Protein AF-A0A934S0X2-F1 (afdb_monomer)

Structure (mmCIF, N/CA/C/O backbone):
data_AF-A0A934S0X2-F1
#
_entry.id   AF-A0A934S0X2-F1
#
loop_
_atom_site.group_PDB
_atom_site.id
_atom_site.type_symbol
_atom_site.label_atom_id
_atom_site.label_alt_id
_atom_site.label_comp_id
_atom_site.label_asym_id
_atom_site.label_entity_id
_atom_site.label_seq_id
_atom_site.pdbx_PDB_ins_code
_atom_site.Cartn_x
_atom_site.Cartn_y
_atom_site.Cartn_z
_atom_site.occupancy
_atom_site.B_iso_or_equiv
_atom_site.auth_seq_id
_atom_site.auth_comp_id
_atom_site.auth_asym_id
_atom_site.auth_atom_id
_atom_site.pdbx_PDB_model_num
ATOM 1 N N . MET A 1 1 ? -22.245 7.279 15.054 1.00 61.81 1 MET A N 1
ATOM 2 C CA . MET A 1 1 ? -22.107 8.680 14.542 1.00 61.81 1 MET A CA 1
ATOM 3 C C . MET A 1 1 ? -21.103 8.655 13.407 1.00 61.81 1 MET A C 1
ATOM 5 O O . MET A 1 1 ? -19.908 8.566 13.664 1.00 61.81 1 MET A O 1
ATOM 9 N N . ASN A 1 2 ? -21.580 8.682 12.164 1.00 71.50 2 ASN A N 1
ATOM 10 C CA . ASN A 1 2 ? -20.729 8.406 11.006 1.00 71.50 2 ASN A CA 1
ATOM 11 C C . ASN A 1 2 ? -20.026 9.680 10.544 1.00 71.50 2 ASN A C 1
ATOM 13 O O . ASN A 1 2 ? -20.658 10.729 10.397 1.00 71.50 2 ASN A O 1
ATOM 17 N N . LYS A 1 3 ? -18.708 9.591 10.350 1.00 72.94 3 LYS A N 1
ATOM 18 C CA . LYS A 1 3 ? -17.902 10.673 9.786 1.00 72.94 3 LYS A CA 1
ATOM 19 C C . LYS A 1 3 ? -17.527 10.291 8.362 1.00 72.94 3 LYS A C 1
ATOM 21 O O . LYS A 1 3 ? -16.992 9.214 8.108 1.00 72.94 3 LYS A O 1
ATOM 26 N N . HIS A 1 4 ? -17.831 11.190 7.440 1.00 69.12 4 HIS A N 1
ATOM 27 C CA . HIS A 1 4 ? -17.657 10.969 6.018 1.00 69.12 4 HIS A CA 1
ATOM 28 C C . HIS A 1 4 ? -16.655 11.986 5.468 1.00 69.12 4 HIS A C 1
ATOM 30 O O . HIS A 1 4 ? -16.933 13.187 5.475 1.00 69.12 4 HIS A O 1
ATOM 36 N N . TRP A 1 5 ? -15.506 11.512 4.977 1.00 72.62 5 TRP A N 1
ATOM 37 C CA . TRP A 1 5 ? -14.470 12.362 4.392 1.00 72.62 5 TRP A CA 1
ATOM 38 C C . TRP A 1 5 ? -14.425 12.159 2.880 1.00 72.62 5 TRP A C 1
ATOM 40 O O . TRP A 1 5 ? -13.846 11.211 2.345 1.00 72.62 5 TRP A O 1
ATOM 50 N N . SER A 1 6 ? -15.033 13.104 2.169 1.00 66.31 6 SER A N 1
ATOM 51 C CA . SER A 1 6 ? -14.924 13.182 0.718 1.00 66.31 6 SER A CA 1
ATOM 52 C C . SER A 1 6 ? -13.647 13.945 0.375 1.00 66.31 6 SER A C 1
ATOM 54 O O . SER A 1 6 ? -13.665 15.172 0.263 1.00 66.31 6 SER A O 1
ATOM 56 N N . LEU A 1 7 ? -12.557 13.223 0.122 1.00 59.47 7 LEU A N 1
ATOM 57 C CA . LEU A 1 7 ? -11.353 13.823 -0.438 1.00 59.47 7 LEU A CA 1
ATOM 58 C C . LEU A 1 7 ? -11.636 14.232 -1.889 1.00 59.47 7 LEU A C 1
ATOM 60 O O . LEU A 1 7 ? -11.552 13.432 -2.822 1.00 59.47 7 LEU A O 1
ATOM 64 N N . ALA A 1 8 ? -11.978 15.505 -2.099 1.00 52.53 8 ALA A N 1
ATOM 65 C CA . ALA A 1 8 ? -11.966 16.090 -3.429 1.00 52.53 8 ALA A CA 1
ATOM 66 C C . ALA A 1 8 ? -10.508 16.121 -3.902 1.00 52.53 8 ALA A C 1
ATOM 68 O O . ALA A 1 8 ? -9.747 17.042 -3.614 1.00 52.53 8 ALA A O 1
ATOM 69 N N . SER A 1 9 ? -10.101 15.069 -4.612 1.00 49.59 9 SER A N 1
ATOM 70 C CA . SER A 1 9 ? -8.859 15.026 -5.374 1.00 49.59 9 SER A CA 1
ATOM 71 C C . SER A 1 9 ? -8.962 16.024 -6.535 1.00 49.59 9 SER A C 1
ATOM 73 O O . SER A 1 9 ? -9.006 15.654 -7.706 1.00 49.59 9 SER A O 1
ATOM 75 N N . GLU A 1 10 ? -8.983 17.322 -6.237 1.00 46.97 10 GLU A N 1
ATOM 76 C CA . GLU A 1 10 ? -8.769 18.390 -7.214 1.00 46.97 10 GLU A CA 1
ATOM 77 C C . GLU A 1 10 ? -7.256 18.482 -7.494 1.00 46.97 10 GLU A C 1
ATOM 79 O O . GLU A 1 10 ? -6.547 19.461 -7.263 1.00 46.97 10 GLU A O 1
ATOM 84 N N . SER A 1 11 ? -6.704 17.349 -7.921 1.00 47.16 11 SER A N 1
ATOM 85 C CA . SER A 1 11 ? -5.287 17.142 -8.156 1.00 47.16 11 SER A CA 1
ATOM 86 C C . SER A 1 11 ? -4.936 17.771 -9.497 1.00 47.16 11 SER A C 1
ATOM 88 O O . SER A 1 11 ? -5.240 17.223 -10.548 1.00 47.16 11 SER A O 1
ATOM 90 N N . ASN A 1 12 ? -4.356 18.975 -9.448 1.00 47.53 12 ASN A N 1
ATOM 91 C CA . ASN A 1 12 ? -3.202 19.538 -10.183 1.00 47.53 12 ASN A CA 1
ATOM 92 C C . ASN A 1 12 ? -2.652 18.866 -11.482 1.00 47.53 12 ASN A C 1
ATOM 94 O O . ASN A 1 12 ? -1.503 19.117 -11.878 1.00 47.53 12 ASN A O 1
ATOM 98 N N . ARG A 1 13 ? -3.437 18.075 -12.224 1.00 47.22 13 ARG A N 1
ATOM 99 C CA . ARG A 1 13 ? -3.044 17.372 -13.454 1.00 47.22 13 ARG A CA 1
ATOM 100 C C . ARG A 1 13 ? -2.587 18.371 -14.511 1.00 47.22 13 ARG A C 1
ATOM 102 O O . ARG A 1 13 ? -1.647 18.076 -15.237 1.00 47.22 13 ARG A O 1
ATOM 109 N N . LYS A 1 14 ? -3.136 19.598 -14.522 1.00 46.84 14 LYS A N 1
ATOM 110 C CA . LYS A 1 14 ? -2.734 20.685 -15.440 1.00 46.84 14 LYS A CA 1
ATOM 111 C C . LYS A 1 14 ? -1.251 21.073 -15.349 1.00 46.84 14 LYS A C 1
ATOM 113 O O . LYS A 1 14 ? -0.698 21.504 -16.360 1.00 46.84 14 LYS A O 1
ATOM 118 N N . LYS A 1 15 ? -0.600 20.935 -14.186 1.00 49.53 15 LYS A N 1
ATOM 119 C CA . LYS A 1 15 ? 0.834 21.253 -14.030 1.00 49.53 15 LYS A CA 1
ATOM 120 C C . LYS A 1 15 ? 1.737 20.033 -14.229 1.00 49.53 15 LYS A C 1
ATOM 122 O O . LYS A 1 15 ? 2.802 20.176 -14.824 1.00 49.53 15 LYS A O 1
ATOM 127 N N . ARG A 1 16 ? 1.317 18.839 -13.791 1.00 47.22 16 ARG A N 1
ATOM 128 C CA . ARG A 1 16 ? 2.154 17.622 -13.843 1.00 47.22 16 ARG A CA 1
ATOM 129 C C . ARG A 1 16 ? 2.130 16.900 -15.194 1.00 47.22 16 ARG A C 1
ATOM 131 O O . ARG A 1 16 ? 3.146 16.326 -15.572 1.00 47.22 16 ARG A O 1
ATOM 138 N N . THR A 1 17 ? 1.029 16.969 -15.953 1.00 47.97 17 THR A N 1
ATOM 139 C CA . THR A 1 17 ? 1.016 16.441 -17.331 1.00 47.97 17 THR A CA 1
ATOM 140 C C . THR A 1 17 ? 1.992 17.218 -18.196 1.00 47.97 17 THR A C 1
ATOM 142 O O . THR A 1 17 ? 2.821 16.598 -18.853 1.00 47.97 17 THR A O 1
ATOM 145 N N . LYS A 1 18 ? 1.985 18.556 -18.132 1.00 49.84 18 LYS A N 1
ATOM 146 C CA . LYS A 1 18 ? 2.883 19.384 -18.948 1.00 49.84 18 LYS A CA 1
ATOM 147 C C . LYS A 1 18 ? 4.350 18.963 -18.813 1.00 49.84 18 LYS A C 1
ATOM 149 O O . LYS A 1 18 ? 4.996 18.790 -19.837 1.00 49.84 18 LYS A O 1
ATOM 154 N N . SER A 1 19 ? 4.866 18.711 -17.604 1.00 50.91 19 SER A N 1
ATOM 155 C CA . SER A 1 19 ? 6.284 18.340 -17.457 1.00 50.91 19 SER A CA 1
ATOM 156 C C . SER A 1 19 ? 6.609 16.938 -17.992 1.00 50.91 19 SER A C 1
ATOM 158 O O . SER A 1 19 ? 7.661 16.762 -18.593 1.00 50.91 19 SER A O 1
ATOM 160 N N . LEU A 1 20 ? 5.727 15.945 -17.826 1.00 49.69 20 LEU A N 1
ATOM 161 C CA . LEU A 1 20 ? 5.946 14.588 -18.355 1.00 49.69 20 LEU A CA 1
ATOM 162 C C . LEU A 1 20 ? 5.862 14.531 -19.890 1.00 49.69 20 LEU A C 1
ATOM 164 O O . LEU A 1 20 ? 6.657 13.822 -20.502 1.00 49.69 20 LEU A O 1
ATOM 168 N N . TRP A 1 21 ? 4.986 15.334 -20.508 1.00 49.44 21 TRP A N 1
ATOM 169 C CA . TRP A 1 21 ? 4.939 15.507 -21.968 1.00 49.44 21 TRP A CA 1
ATOM 170 C C . TRP A 1 21 ? 6.242 16.102 -22.525 1.00 49.44 21 TRP A C 1
ATOM 172 O O . TRP A 1 21 ? 6.713 15.663 -23.572 1.00 49.44 21 TRP A O 1
ATOM 182 N N . PHE A 1 22 ? 6.860 17.056 -21.817 1.00 52.66 22 PHE A N 1
ATOM 183 C CA . PHE A 1 22 ? 8.128 17.653 -22.255 1.00 52.66 22 PHE A CA 1
ATOM 184 C C . PHE A 1 22 ? 9.290 16.650 -22.241 1.00 52.66 22 PHE A C 1
ATOM 186 O O . PHE A 1 22 ? 10.073 16.627 -23.187 1.00 52.66 22 PHE A O 1
ATOM 193 N N . TYR A 1 23 ? 9.387 15.781 -21.229 1.00 50.28 23 TYR A N 1
ATOM 194 C CA . TYR A 1 23 ? 10.470 14.791 -21.172 1.00 50.28 23 TYR A CA 1
ATOM 195 C C . TYR A 1 23 ? 10.251 13.590 -22.101 1.00 50.28 23 TYR A C 1
ATOM 197 O O . TYR A 1 23 ? 11.230 13.096 -22.652 1.00 50.28 23 TYR A O 1
ATOM 205 N N . SER A 1 24 ? 9.006 13.143 -22.331 1.00 52.62 24 SER A N 1
ATOM 206 C CA . SER A 1 24 ? 8.749 11.981 -23.200 1.00 52.62 24 SER A CA 1
ATOM 207 C C . SER A 1 24 ? 8.823 12.292 -24.696 1.00 52.62 24 SER A C 1
ATOM 209 O O . SER A 1 24 ? 8.995 11.368 -25.482 1.00 52.62 24 SER A O 1
ATOM 211 N N . LEU A 1 25 ? 8.680 13.560 -25.104 1.00 51.97 25 LEU A N 1
ATOM 212 C CA . LEU A 1 25 ? 8.877 13.988 -26.495 1.00 51.97 25 LEU A CA 1
ATOM 213 C C . LEU A 1 25 ? 10.330 14.392 -26.777 1.00 51.97 25 LEU A C 1
ATOM 215 O O . LEU A 1 25 ? 10.821 14.154 -27.877 1.00 51.97 25 LEU A O 1
ATOM 219 N N . ALA A 1 26 ? 11.050 14.943 -25.795 1.00 55.91 26 ALA A N 1
ATOM 220 C CA . ALA A 1 26 ? 12.427 15.394 -25.995 1.00 55.91 26 ALA A CA 1
ATOM 221 C C . ALA A 1 26 ? 13.403 14.248 -26.322 1.00 55.91 26 ALA A C 1
ATOM 223 O O . ALA A 1 26 ? 14.293 14.426 -27.148 1.00 55.91 26 ALA A O 1
ATOM 224 N N . THR A 1 27 ? 13.237 13.062 -25.726 1.00 57.69 27 THR A N 1
ATOM 225 C CA . THR A 1 27 ? 14.113 11.903 -25.986 1.00 57.69 27 THR A CA 1
ATOM 226 C C . THR A 1 27 ? 13.949 11.315 -27.393 1.00 57.69 27 THR A C 1
ATOM 228 O O . THR A 1 27 ? 14.960 11.173 -28.077 1.00 57.69 27 THR A O 1
ATOM 231 N N . PRO A 1 28 ? 12.730 11.011 -27.888 1.00 54.97 28 PRO A N 1
ATOM 232 C CA . PRO A 1 28 ? 12.552 10.552 -29.264 1.00 54.97 28 PRO A CA 1
ATOM 233 C C . PRO A 1 28 ? 12.941 11.611 -30.294 1.00 54.97 28 PRO A C 1
ATOM 235 O O . PRO A 1 28 ? 13.502 11.250 -31.320 1.00 54.97 28 PRO A O 1
ATOM 238 N N . ILE A 1 29 ? 12.714 12.902 -30.019 1.00 58.91 29 ILE A N 1
ATOM 239 C CA . ILE A 1 29 ? 13.144 13.987 -30.913 1.00 58.91 29 ILE A CA 1
ATOM 240 C C . ILE A 1 29 ? 14.674 14.090 -30.949 1.00 58.91 29 ILE A C 1
ATOM 242 O O . ILE A 1 29 ? 15.230 14.230 -32.029 1.00 58.91 29 ILE A O 1
ATOM 246 N N . ALA A 1 30 ? 15.375 13.963 -29.818 1.00 58.78 30 ALA A N 1
ATOM 247 C CA . ALA A 1 30 ? 16.841 13.969 -29.791 1.00 58.78 30 ALA A CA 1
ATOM 248 C C . ALA A 1 30 ? 17.451 12.733 -30.477 1.00 58.78 30 ALA A C 1
ATOM 250 O O . ALA A 1 30 ? 18.442 12.862 -31.190 1.00 58.78 30 ALA A O 1
ATOM 251 N N . VAL A 1 31 ? 16.841 11.552 -30.314 1.00 60.16 31 VAL A N 1
ATOM 252 C CA . VAL A 1 31 ? 17.244 10.330 -31.031 1.00 60.16 31 VAL A CA 1
ATOM 253 C C . VAL A 1 31 ? 16.984 10.483 -32.532 1.00 60.16 31 VAL A C 1
ATOM 255 O O . VAL A 1 31 ? 17.879 10.219 -33.327 1.00 60.16 31 VAL A O 1
ATOM 258 N N . TYR A 1 32 ? 15.812 10.985 -32.928 1.00 59.88 32 TYR A N 1
ATOM 259 C CA . TYR A 1 32 ? 15.469 11.244 -34.329 1.00 59.88 32 TYR A CA 1
ATOM 260 C C . TYR A 1 32 ? 16.399 12.287 -34.967 1.00 59.88 32 TYR A C 1
ATOM 262 O O . TYR A 1 32 ? 16.950 12.032 -36.030 1.00 59.88 32 TYR A O 1
ATOM 270 N N . LEU A 1 33 ? 16.650 13.416 -34.294 1.00 59.56 33 LEU A N 1
ATOM 271 C CA . LEU A 1 33 ? 17.563 14.466 -34.765 1.00 59.56 33 LEU A CA 1
ATOM 272 C C . LEU A 1 33 ? 19.025 14.001 -34.813 1.00 59.56 33 LEU A C 1
ATOM 274 O O . LEU A 1 33 ? 19.770 14.414 -35.701 1.00 59.56 33 LEU A O 1
ATOM 278 N N . GLY A 1 34 ? 19.439 13.126 -33.892 1.00 60.78 34 GLY A N 1
ATOM 279 C CA . GLY A 1 34 ? 20.735 12.454 -33.954 1.00 60.78 34 GLY A CA 1
ATOM 280 C C . GLY A 1 34 ? 20.857 11.579 -35.203 1.00 60.78 34 GLY A C 1
ATOM 281 O O . GLY A 1 34 ? 21.847 11.672 -35.918 1.00 60.78 34 GLY A O 1
ATOM 282 N N . ILE A 1 35 ? 19.821 10.800 -35.528 1.00 58.03 35 ILE A N 1
ATOM 283 C CA . ILE A 1 35 ? 19.793 9.936 -36.719 1.00 58.03 35 ILE A CA 1
ATOM 284 C C . ILE A 1 35 ? 19.776 10.763 -38.013 1.00 58.03 35 ILE A C 1
ATOM 286 O O . ILE A 1 35 ? 20.489 10.427 -38.957 1.00 58.03 35 ILE A O 1
ATOM 290 N N . THR A 1 36 ? 19.015 11.863 -38.069 1.00 59.50 36 THR A N 1
ATOM 291 C CA . THR A 1 36 ? 18.958 12.704 -39.277 1.00 59.50 36 THR A CA 1
ATOM 292 C C . THR A 1 36 ? 20.248 13.483 -39.527 1.00 59.50 36 THR A C 1
ATOM 294 O O . THR A 1 36 ? 20.572 13.741 -40.681 1.00 59.50 36 THR A O 1
ATOM 297 N N . ASN A 1 37 ? 21.005 13.832 -38.480 1.00 59.31 37 ASN A N 1
ATOM 298 C CA . ASN A 1 37 ? 22.295 14.518 -38.626 1.00 59.31 37 ASN A CA 1
ATOM 299 C C . ASN A 1 37 ? 23.462 13.575 -38.964 1.00 59.31 37 ASN A C 1
ATOM 301 O O . ASN A 1 37 ? 24.485 14.051 -39.447 1.00 59.31 37 ASN A O 1
ATOM 305 N N . PHE A 1 38 ? 23.328 12.263 -38.739 1.00 56.19 38 PHE A N 1
ATOM 306 C CA . PHE A 1 38 ? 24.393 11.290 -39.017 1.00 56.19 38 PHE A CA 1
ATOM 307 C C . PHE A 1 38 ? 24.355 10.666 -40.420 1.00 56.19 38 PHE A C 1
ATOM 309 O O . PHE A 1 38 ? 25.255 9.904 -40.755 1.00 56.19 38 PHE A O 1
ATOM 316 N N . GLY A 1 39 ? 23.373 11.007 -41.261 1.00 55.44 39 GLY A N 1
ATOM 317 C CA . GLY A 1 39 ? 23.253 10.443 -42.607 1.00 55.44 39 GLY A CA 1
ATOM 318 C C . GLY A 1 39 ? 22.935 8.946 -42.562 1.00 55.44 39 GLY A C 1
ATOM 319 O O . GLY A 1 39 ? 23.803 8.094 -42.368 1.00 55.44 39 GLY A O 1
ATOM 320 N N . THR A 1 40 ? 21.669 8.603 -42.793 1.00 55.66 40 THR A N 1
ATOM 321 C CA . THR A 1 40 ? 21.166 7.215 -42.811 1.00 55.66 40 THR A CA 1
ATOM 322 C C . THR A 1 40 ? 21.846 6.308 -43.839 1.00 55.66 40 THR A C 1
ATOM 324 O O . THR A 1 40 ? 21.666 5.097 -43.789 1.00 55.66 40 THR A O 1
ATOM 327 N N . GLU A 1 41 ? 22.639 6.870 -44.750 1.00 61.53 41 GLU A N 1
ATOM 328 C CA . GLU A 1 41 ? 23.399 6.135 -45.765 1.00 61.53 41 GLU A CA 1
ATOM 329 C C . GLU A 1 41 ? 24.555 5.301 -45.179 1.00 61.53 41 GLU A C 1
ATOM 331 O O . GLU A 1 41 ? 25.096 4.444 -45.871 1.00 61.53 41 GLU A O 1
ATOM 336 N N . SER A 1 42 ? 24.920 5.509 -43.907 1.00 61.72 42 SER A N 1
ATOM 337 C CA . SER A 1 42 ? 26.083 4.864 -43.277 1.00 61.72 42 SER A CA 1
ATOM 338 C C . SER A 1 42 ? 25.763 3.739 -42.289 1.00 61.72 42 SER A C 1
ATOM 340 O O . SER A 1 42 ? 26.691 3.091 -41.807 1.00 61.72 42 SER A O 1
ATOM 342 N N . ILE A 1 43 ? 24.487 3.477 -41.974 1.00 63.25 43 ILE A N 1
ATOM 343 C CA . ILE A 1 43 ? 24.129 2.411 -41.027 1.00 63.25 43 ILE A CA 1
ATOM 344 C C . ILE A 1 43 ? 24.014 1.101 -41.809 1.00 63.25 43 ILE A C 1
ATOM 346 O O . ILE A 1 43 ? 23.089 0.955 -42.614 1.00 63.25 43 ILE A O 1
ATOM 350 N N . PRO A 1 44 ? 24.926 0.139 -41.604 1.00 78.00 44 PRO A N 1
ATOM 351 C CA . PRO A 1 44 ? 24.875 -1.105 -42.342 1.00 78.00 44 PRO A CA 1
ATOM 352 C C . PRO A 1 44 ? 23.624 -1.913 -41.925 1.00 78.00 44 PRO A C 1
ATOM 354 O O . PRO A 1 44 ? 23.139 -1.779 -40.795 1.00 78.00 44 PRO A O 1
ATOM 357 N N . PRO A 1 45 ? 23.038 -2.721 -42.831 1.00 77.44 45 PRO A N 1
ATOM 358 C CA . PRO A 1 45 ? 21.737 -3.365 -42.607 1.00 77.44 45 PRO A CA 1
ATOM 359 C C . PRO A 1 45 ? 21.681 -4.256 -41.358 1.00 77.44 45 PRO A C 1
ATOM 361 O O . PRO A 1 45 ? 20.627 -4.415 -40.744 1.00 77.44 45 PRO A O 1
ATOM 364 N N . ASP A 1 46 ? 22.822 -4.811 -40.955 1.00 80.94 46 ASP A N 1
ATOM 365 C CA . ASP A 1 46 ? 23.010 -5.627 -39.757 1.00 80.94 46 ASP A CA 1
ATOM 366 C C . ASP A 1 46 ? 22.972 -4.821 -38.448 1.00 80.94 46 ASP A C 1
ATOM 368 O O . ASP A 1 46 ? 22.889 -5.420 -37.381 1.00 80.94 46 ASP A O 1
ATOM 372 N N . GLN A 1 47 ? 22.973 -3.484 -38.504 1.00 72.56 47 GLN A N 1
ATOM 373 C CA . GLN A 1 47 ? 22.869 -2.582 -37.347 1.00 72.56 47 GLN A CA 1
ATOM 374 C C . GLN A 1 47 ? 21.495 -1.908 -37.203 1.00 72.56 47 GLN A C 1
ATOM 376 O O . GLN A 1 47 ? 21.262 -1.171 -36.243 1.00 72.56 47 GLN A O 1
ATOM 381 N N . LEU A 1 48 ? 20.534 -2.204 -38.086 1.00 72.50 48 LEU A N 1
ATOM 382 C CA . LEU A 1 48 ? 19.170 -1.651 -38.018 1.00 72.50 48 LEU A CA 1
ATOM 383 C C . LEU A 1 48 ? 18.434 -1.983 -36.704 1.00 72.50 48 LEU A C 1
ATOM 385 O O . LEU A 1 48 ? 17.529 -1.251 -36.296 1.00 72.50 48 LEU A O 1
ATOM 389 N N . TRP A 1 49 ? 18.839 -3.039 -35.989 1.00 69.31 49 TRP A N 1
ATOM 390 C CA . TRP A 1 49 ? 18.287 -3.387 -34.673 1.00 69.31 49 TRP A CA 1
ATOM 391 C C . TRP A 1 49 ? 18.541 -2.308 -33.606 1.00 69.31 49 TRP A C 1
ATOM 393 O O . TRP A 1 49 ? 17.746 -2.187 -32.671 1.00 69.31 49 TRP A O 1
ATOM 403 N N . ILE A 1 50 ? 19.574 -1.472 -33.773 1.00 73.31 50 ILE A N 1
ATOM 404 C CA . ILE A 1 50 ? 19.867 -0.340 -32.879 1.00 73.31 50 ILE A CA 1
ATOM 405 C C . ILE A 1 50 ? 18.715 0.680 -32.902 1.00 73.31 50 ILE A C 1
ATOM 407 O O . ILE A 1 50 ? 18.415 1.290 -31.879 1.00 73.31 50 ILE A O 1
ATOM 411 N N . LEU A 1 51 ? 18.007 0.814 -34.031 1.00 69.69 51 LEU A N 1
ATOM 412 C CA . LEU A 1 51 ? 16.839 1.693 -34.175 1.00 69.69 51 LEU A CA 1
ATOM 413 C C . LEU A 1 51 ? 15.536 1.055 -33.669 1.00 69.69 51 LEU A C 1
ATOM 415 O O . LEU A 1 51 ? 14.624 1.760 -33.230 1.00 69.69 51 LEU A O 1
ATOM 419 N N . ALA A 1 52 ? 15.447 -0.276 -33.684 1.00 73.81 52 ALA A N 1
ATOM 420 C CA . ALA A 1 52 ? 14.263 -1.002 -33.227 1.00 73.81 52 ALA A CA 1
ATOM 421 C C . ALA A 1 52 ? 14.088 -0.944 -31.697 1.00 73.81 52 ALA A C 1
ATOM 423 O O . ALA A 1 52 ? 12.959 -0.876 -31.204 1.00 73.81 52 ALA A O 1
ATOM 424 N N . ILE A 1 53 ? 15.192 -0.926 -30.937 1.00 75.12 53 ILE A N 1
ATOM 425 C CA . ILE A 1 53 ? 15.163 -0.904 -29.465 1.00 75.12 53 ILE A CA 1
ATOM 426 C C . ILE A 1 53 ? 14.500 0.382 -28.918 1.00 75.12 53 ILE A C 1
ATOM 428 O O . ILE A 1 53 ? 13.554 0.260 -28.134 1.00 75.12 53 ILE A O 1
ATOM 432 N N . PRO A 1 54 ? 14.886 1.608 -29.335 1.00 73.81 54 PRO A N 1
ATOM 433 C CA . PRO A 1 54 ? 14.210 2.837 -28.914 1.00 73.81 54 PRO A CA 1
ATOM 434 C C . PRO A 1 54 ? 12.721 2.864 -29.273 1.00 73.81 54 PRO A C 1
ATOM 436 O O . PRO A 1 54 ? 11.903 3.292 -28.460 1.00 73.81 54 PRO A O 1
ATOM 439 N N . ALA A 1 55 ? 12.351 2.376 -30.462 1.00 73.81 55 ALA A N 1
ATOM 440 C CA . ALA A 1 55 ? 10.959 2.336 -30.906 1.00 73.81 55 ALA A CA 1
ATOM 441 C C . ALA A 1 55 ? 10.097 1.413 -30.024 1.00 73.81 55 ALA A C 1
ATOM 443 O O . ALA A 1 55 ? 8.991 1.791 -29.633 1.00 73.81 55 ALA A O 1
ATOM 444 N N . LEU A 1 56 ? 10.621 0.243 -29.640 1.00 75.25 56 LEU A N 1
ATOM 445 C CA . LEU A 1 56 ? 9.964 -0.672 -28.700 1.00 75.25 56 LEU A CA 1
ATOM 446 C C . LEU A 1 56 ? 9.819 -0.064 -27.301 1.00 75.25 56 LEU A C 1
ATOM 448 O O . LEU A 1 56 ? 8.758 -0.192 -26.689 1.00 75.25 56 LEU A O 1
ATOM 452 N N . ILE A 1 57 ? 10.844 0.644 -26.812 1.00 77.44 57 ILE A N 1
ATOM 453 C CA . ILE A 1 57 ? 10.787 1.351 -25.523 1.00 77.44 57 ILE A CA 1
ATOM 454 C C . ILE A 1 57 ? 9.698 2.433 -25.552 1.00 77.44 57 ILE A C 1
ATOM 456 O O . ILE A 1 57 ? 8.903 2.526 -24.616 1.00 77.44 57 ILE A O 1
ATOM 460 N N . LEU A 1 58 ? 9.615 3.217 -26.632 1.00 74.06 58 LEU A N 1
ATOM 461 C CA . LEU A 1 58 ? 8.591 4.253 -26.802 1.00 74.06 58 LEU A CA 1
ATOM 462 C C . LEU A 1 58 ? 7.181 3.664 -26.893 1.00 74.06 58 LEU A C 1
ATOM 464 O O . LEU A 1 58 ? 6.269 4.176 -26.244 1.00 74.06 58 LEU A O 1
ATOM 468 N N . LEU A 1 59 ? 7.001 2.572 -27.644 1.00 74.19 59 LEU A N 1
ATOM 469 C CA . LEU A 1 59 ? 5.724 1.865 -27.747 1.00 74.19 59 LEU A CA 1
ATOM 470 C C . LEU A 1 59 ? 5.275 1.340 -26.376 1.00 74.19 59 LEU A C 1
ATOM 472 O O . LEU A 1 59 ? 4.124 1.527 -25.979 1.00 74.19 59 LEU A O 1
ATOM 476 N N . PHE A 1 60 ? 6.193 0.727 -25.627 1.00 74.81 60 PHE A N 1
ATOM 477 C CA . PHE A 1 60 ? 5.931 0.231 -24.280 1.00 74.81 60 PHE A CA 1
ATOM 478 C C . PHE A 1 60 ? 5.552 1.367 -23.318 1.00 74.81 60 PHE A C 1
ATOM 480 O O . PHE A 1 60 ? 4.551 1.266 -22.605 1.00 74.81 60 PHE A O 1
ATOM 487 N N . PHE A 1 61 ? 6.276 2.492 -23.354 1.00 71.25 61 PHE A N 1
ATOM 488 C CA . PHE A 1 61 ? 5.936 3.684 -22.572 1.00 71.25 61 PHE A CA 1
ATOM 489 C C . PHE A 1 61 ? 4.567 4.258 -22.947 1.00 71.25 61 PHE A C 1
ATOM 491 O O . PHE A 1 61 ? 3.783 4.583 -22.057 1.00 71.25 61 PHE A O 1
ATOM 498 N N . ALA A 1 62 ? 4.243 4.349 -24.239 1.00 73.81 62 ALA A N 1
ATOM 499 C CA . ALA A 1 62 ? 2.947 4.833 -24.705 1.00 73.81 62 ALA A CA 1
ATOM 500 C C . ALA A 1 62 ? 1.794 3.935 -24.226 1.00 73.81 62 ALA A C 1
ATOM 502 O O . ALA A 1 62 ? 0.749 4.442 -23.813 1.00 73.81 62 ALA A O 1
ATOM 503 N N . LEU A 1 63 ? 1.990 2.612 -24.211 1.00 71.38 63 LEU A N 1
ATOM 504 C CA . LEU A 1 63 ? 1.015 1.656 -23.679 1.00 71.38 63 LEU A CA 1
ATOM 505 C C . LEU A 1 63 ? 0.821 1.808 -22.164 1.00 71.38 63 LEU A C 1
ATOM 507 O O . LEU A 1 63 ? -0.319 1.814 -21.696 1.00 71.38 63 LEU A O 1
ATOM 511 N N . ILE A 1 64 ? 1.903 1.998 -21.401 1.00 70.12 64 ILE A N 1
ATOM 512 C CA . ILE A 1 64 ? 1.818 2.295 -19.962 1.00 70.12 64 ILE A CA 1
ATOM 513 C C . ILE A 1 64 ? 1.057 3.605 -19.737 1.00 70.12 64 ILE A C 1
ATOM 515 O O . ILE A 1 64 ? 0.107 3.633 -18.955 1.00 70.12 64 ILE A O 1
ATOM 519 N N . LEU A 1 65 ? 1.419 4.671 -20.457 1.00 68.00 65 LEU A N 1
ATOM 520 C CA . LEU A 1 65 ? 0.783 5.981 -20.327 1.00 68.00 65 LEU A CA 1
ATOM 521 C C . LEU A 1 65 ? -0.711 5.926 -20.667 1.00 68.00 65 LEU A C 1
ATOM 523 O O . LEU A 1 65 ? -1.532 6.442 -19.905 1.00 68.00 65 LEU A O 1
ATOM 527 N N . ARG A 1 66 ? -1.087 5.237 -21.752 1.00 71.38 66 ARG A N 1
ATOM 528 C CA . ARG A 1 66 ? -2.491 5.037 -22.144 1.00 71.38 66 ARG A CA 1
ATOM 529 C C . ARG A 1 66 ? -3.286 4.326 -21.050 1.00 71.38 66 ARG A C 1
ATOM 531 O O . ARG A 1 66 ? -4.410 4.728 -20.758 1.00 71.38 66 ARG A O 1
ATOM 538 N N . ASN A 1 67 ? -2.697 3.322 -20.405 1.00 63.06 67 ASN A N 1
ATOM 539 C CA . ASN A 1 67 ? -3.346 2.603 -19.309 1.00 63.06 67 ASN A CA 1
ATOM 540 C C . ASN A 1 67 ? -3.456 3.444 -18.026 1.00 63.06 67 ASN A C 1
ATOM 542 O O . ASN A 1 67 ? -4.407 3.266 -17.270 1.00 63.06 67 ASN A O 1
ATOM 546 N N . THR A 1 68 ? -2.552 4.402 -17.804 1.00 55.84 68 THR A N 1
ATOM 547 C CA . THR A 1 68 ? -2.640 5.352 -16.676 1.00 55.84 68 THR A CA 1
ATOM 548 C C . THR A 1 68 ? -3.606 6.523 -16.902 1.00 55.84 68 THR A C 1
ATOM 550 O O . THR A 1 68 ? -3.854 7.299 -15.981 1.00 55.84 68 THR A O 1
ATOM 553 N N . ALA A 1 69 ? -4.160 6.678 -18.111 1.00 55.56 69 ALA A N 1
ATOM 554 C CA . ALA A 1 69 ? -5.015 7.811 -18.470 1.00 55.56 69 ALA A CA 1
ATOM 555 C C . ALA A 1 69 ? -6.517 7.608 -18.185 1.00 55.56 69 ALA A C 1
ATOM 557 O O . ALA A 1 69 ? -7.270 8.573 -18.329 1.00 55.56 69 ALA A O 1
ATOM 558 N N . LYS A 1 70 ? -6.960 6.408 -17.774 1.00 54.53 70 LYS A N 1
ATOM 559 C CA . LYS A 1 70 ? -8.357 6.175 -17.355 1.00 54.53 70 LYS A CA 1
ATOM 560 C C . LYS A 1 70 ? -8.721 7.108 -16.189 1.00 54.53 70 LYS A C 1
ATOM 562 O O . LYS A 1 70 ? -7.876 7.371 -15.337 1.00 54.53 70 LYS A O 1
ATOM 567 N N . GLY A 1 71 ? -9.923 7.684 -16.267 1.00 53.53 71 GLY A N 1
ATOM 568 C CA . GLY A 1 71 ? -10.367 8.857 -15.508 1.00 53.53 71 GLY A CA 1
ATOM 569 C C . GLY A 1 71 ? -10.185 8.734 -13.998 1.00 53.53 71 GLY A C 1
ATOM 570 O O . GLY A 1 71 ? -10.283 7.648 -13.440 1.00 53.53 71 GLY A O 1
ATOM 571 N N . GLU A 1 72 ? -9.887 9.866 -13.360 1.00 57.75 72 GLU A N 1
ATOM 572 C CA . GLU A 1 72 ? -9.841 9.982 -11.903 1.00 57.75 72 GLU A CA 1
ATOM 573 C C . GLU A 1 72 ? -11.274 9.894 -11.375 1.00 57.75 72 GLU A C 1
ATOM 575 O O . GLU A 1 72 ? -12.025 10.869 -11.396 1.00 57.75 72 GLU A O 1
ATOM 580 N N . GLU A 1 73 ? -11.670 8.698 -10.956 1.00 67.06 73 GLU A N 1
ATOM 581 C CA . GLU A 1 73 ? -12.842 8.520 -10.111 1.00 67.06 73 GLU A CA 1
ATOM 582 C C . GLU A 1 73 ? -12.547 9.120 -8.735 1.00 67.06 73 GLU A C 1
ATOM 584 O O . GLU A 1 73 ? -11.427 9.048 -8.220 1.00 67.06 73 GLU A O 1
ATOM 589 N N . LYS A 1 74 ? -13.550 9.785 -8.160 1.00 77.81 74 LYS A N 1
ATOM 590 C CA . LYS A 1 74 ? -13.423 10.473 -6.878 1.00 77.81 74 LYS A CA 1
ATOM 591 C C . LYS A 1 74 ? -13.133 9.437 -5.791 1.00 77.81 74 LYS A C 1
ATOM 593 O O . LYS A 1 74 ? -13.952 8.557 -5.546 1.00 77.81 74 LYS A O 1
ATOM 598 N N . THR A 1 75 ? -11.964 9.523 -5.167 1.00 82.50 75 THR A N 1
ATOM 599 C CA . THR A 1 75 ? -11.586 8.642 -4.058 1.00 82.50 75 THR A CA 1
ATOM 600 C C . THR A 1 75 ? -12.231 9.123 -2.767 1.00 82.50 75 THR A C 1
ATOM 602 O O . THR A 1 75 ? -12.134 10.307 -2.445 1.00 82.50 75 THR A O 1
ATOM 605 N N . GLU A 1 76 ? -12.859 8.225 -2.019 1.00 88.25 76 GLU A N 1
ATOM 606 C CA . GLU A 1 76 ? -13.620 8.571 -0.815 1.00 88.25 76 GLU A CA 1
ATOM 607 C C . GLU A 1 76 ? -13.362 7.561 0.299 1.00 88.25 76 GLU A C 1
ATOM 609 O O . GLU A 1 76 ? -13.241 6.358 0.038 1.00 88.25 76 GLU A O 1
ATOM 614 N N . ILE A 1 77 ? -13.237 8.072 1.526 1.00 90.56 77 ILE A N 1
ATOM 615 C CA . ILE A 1 77 ? -13.040 7.265 2.728 1.00 90.56 77 ILE A CA 1
ATOM 616 C C . ILE A 1 77 ? -14.175 7.573 3.692 1.00 90.56 77 ILE A C 1
ATOM 618 O O . ILE A 1 77 ? -14.376 8.716 4.109 1.00 90.56 77 ILE A O 1
ATOM 622 N N . GLU A 1 78 ? -14.889 6.530 4.077 1.00 92.44 78 GLU A N 1
ATOM 623 C CA . GLU A 1 78 ? -15.966 6.602 5.054 1.00 92.44 78 GLU A CA 1
ATOM 624 C C . GLU A 1 78 ? -15.616 5.684 6.227 1.00 92.44 78 GLU A C 1
ATOM 626 O O . GLU A 1 78 ? -15.317 4.506 6.025 1.00 92.44 78 GLU A O 1
ATOM 631 N N . LEU A 1 79 ? -15.602 6.232 7.447 1.00 93.75 79 LEU A N 1
ATOM 632 C CA . LEU A 1 79 ? -15.435 5.436 8.664 1.00 93.75 79 LEU A CA 1
ATOM 633 C C . LEU A 1 79 ? -16.795 5.317 9.346 1.00 93.75 79 LEU A C 1
ATOM 635 O O . LEU A 1 79 ? -17.337 6.293 9.876 1.00 93.75 79 LEU A O 1
ATOM 639 N N . ASP A 1 80 ? -17.331 4.105 9.331 1.00 95.25 80 ASP A N 1
ATOM 640 C CA . ASP A 1 80 ? -18.555 3.741 10.022 1.00 95.25 80 ASP A CA 1
ATOM 641 C C . ASP A 1 80 ? -18.193 3.136 11.382 1.00 95.25 80 ASP A C 1
ATOM 643 O O . ASP A 1 80 ? -17.824 1.966 11.506 1.00 95.25 80 ASP A O 1
ATOM 647 N N . TYR A 1 81 ? -18.262 3.975 12.415 1.00 92.50 81 TYR A N 1
ATOM 648 C CA . TYR A 1 81 ? -17.951 3.588 13.790 1.00 92.50 81 TYR A CA 1
ATOM 649 C C . TYR A 1 81 ? -19.013 2.676 14.403 1.00 92.50 81 TYR A C 1
ATOM 651 O O . TYR A 1 81 ? -18.705 1.948 15.344 1.00 92.50 81 TYR A O 1
ATOM 659 N N . ASP A 1 82 ? -20.242 2.708 13.884 1.00 93.06 82 ASP A N 1
ATOM 660 C CA . ASP A 1 82 ? -21.342 1.915 14.424 1.00 93.06 82 ASP A CA 1
ATOM 661 C C . ASP A 1 82 ? -21.193 0.446 13.978 1.00 93.06 82 ASP A C 1
ATOM 663 O O . ASP A 1 82 ? -21.462 -0.471 14.756 1.00 93.06 82 ASP A O 1
ATOM 667 N N . THR A 1 83 ? -20.687 0.209 12.759 1.00 94.56 83 THR A N 1
ATOM 668 C CA . THR A 1 83 ? -20.368 -1.142 12.252 1.00 94.56 83 THR A CA 1
ATOM 669 C C . THR A 1 83 ? -18.907 -1.560 12.442 1.00 94.56 83 THR A C 1
ATOM 671 O O . THR A 1 83 ? -18.586 -2.743 12.311 1.00 94.56 83 THR A O 1
ATOM 674 N N . GLY A 1 84 ? -18.013 -0.619 12.758 1.00 95.00 84 GLY A N 1
ATOM 675 C CA . GLY A 1 84 ? -16.575 -0.868 12.871 1.00 95.00 84 GLY A CA 1
ATOM 676 C C . GLY A 1 84 ? -15.918 -1.154 11.518 1.00 95.00 84 GLY A C 1
ATOM 677 O O . GLY A 1 84 ? -15.017 -1.996 11.434 1.00 95.00 84 GLY A O 1
ATOM 678 N N . LEU A 1 85 ? -16.388 -0.501 10.451 1.00 96.44 85 LEU A N 1
ATOM 679 C CA . LEU A 1 85 ? -15.916 -0.687 9.078 1.00 96.44 85 LEU A CA 1
ATOM 680 C C . LEU A 1 85 ? -15.363 0.619 8.494 1.00 96.44 85 LEU A C 1
ATOM 682 O O . LEU A 1 85 ? -15.923 1.698 8.659 1.00 96.44 85 LEU A O 1
ATOM 686 N N . ALA A 1 86 ? -14.266 0.503 7.750 1.00 94.94 86 ALA A N 1
ATOM 687 C CA . ALA A 1 86 ? -13.712 1.552 6.909 1.00 94.94 86 ALA A CA 1
ATOM 688 C C . ALA A 1 86 ? -13.979 1.212 5.437 1.00 94.94 86 ALA A C 1
ATOM 690 O O . ALA A 1 86 ? -13.510 0.186 4.935 1.00 94.94 86 ALA A O 1
ATOM 691 N N . PHE A 1 87 ? -14.718 2.070 4.741 1.00 94.75 87 PHE A N 1
ATOM 692 C CA . PHE A 1 87 ? -15.003 1.929 3.318 1.00 94.75 87 PHE A CA 1
ATOM 693 C C . PHE A 1 87 ? -14.026 2.771 2.504 1.00 94.75 87 PHE A C 1
ATOM 695 O O . PHE A 1 87 ? -13.883 3.973 2.716 1.00 94.75 87 PHE A O 1
ATOM 702 N N . PHE A 1 88 ? -13.365 2.123 1.550 1.00 92.81 88 PHE A N 1
ATOM 703 C CA . PHE A 1 88 ? -12.427 2.740 0.625 1.00 92.81 88 PHE A CA 1
ATOM 704 C C . PHE A 1 88 ? -12.999 2.652 -0.784 1.00 92.81 88 PHE A C 1
ATOM 706 O O . PHE A 1 88 ? -13.013 1.571 -1.376 1.00 92.81 88 PHE A O 1
ATOM 713 N N . ARG A 1 89 ? -13.442 3.781 -1.337 1.00 91.00 89 ARG A N 1
ATOM 714 C CA . ARG A 1 89 ? -13.974 3.847 -2.702 1.00 91.00 89 ARG A CA 1
ATOM 715 C C . ARG A 1 89 ? -12.926 4.342 -3.683 1.00 91.00 89 ARG A C 1
ATOM 717 O O . ARG A 1 89 ? -12.260 5.348 -3.429 1.00 91.00 89 ARG A O 1
ATOM 724 N N . ASN A 1 90 ? -12.786 3.638 -4.804 1.00 87.44 90 ASN A N 1
ATOM 725 C CA . ASN A 1 90 ? -11.838 3.941 -5.882 1.00 87.44 90 ASN A CA 1
ATOM 726 C C . ASN A 1 90 ? -10.360 3.931 -5.445 1.00 87.44 90 ASN A C 1
ATOM 728 O O . ASN A 1 90 ? -9.504 4.581 -6.050 1.00 87.44 90 ASN A O 1
ATOM 732 N N . TYR A 1 91 ? -10.030 3.172 -4.396 1.00 84.94 91 TYR A N 1
ATOM 733 C CA . TYR A 1 91 ? -8.655 3.014 -3.926 1.00 84.94 91 TYR A CA 1
ATOM 734 C C . TYR A 1 91 ? -7.972 1.797 -4.547 1.00 84.94 91 TYR A C 1
ATOM 736 O O . TYR A 1 91 ? -8.570 0.755 -4.822 1.00 84.94 91 TYR A O 1
ATOM 744 N N . ARG A 1 92 ? -6.655 1.918 -4.730 1.00 84.12 92 ARG A N 1
ATOM 745 C CA . ARG A 1 92 ? -5.801 0.797 -5.120 1.00 84.12 92 ARG A CA 1
ATOM 746 C C . ARG A 1 92 ? -5.226 0.130 -3.876 1.00 84.12 92 ARG A C 1
ATOM 748 O O . ARG A 1 92 ? -4.423 0.734 -3.167 1.00 84.12 92 ARG A O 1
ATOM 755 N N . PHE A 1 93 ? -5.581 -1.133 -3.679 1.00 84.44 93 PHE A N 1
ATOM 756 C CA . PHE A 1 93 ? -4.972 -1.990 -2.669 1.00 84.44 93 PHE A CA 1
ATOM 757 C C . PHE A 1 93 ? -3.815 -2.757 -3.291 1.00 84.44 93 PHE A C 1
ATOM 759 O O . PHE A 1 93 ? -4.002 -3.606 -4.160 1.00 84.44 93 PHE A O 1
ATOM 766 N N . ILE A 1 94 ? -2.609 -2.431 -2.846 1.00 83.62 94 ILE A N 1
ATOM 767 C CA . ILE A 1 94 ? -1.380 -3.060 -3.292 1.00 83.62 94 ILE A CA 1
ATOM 768 C C . ILE A 1 94 ? -1.189 -4.349 -2.509 1.00 83.62 94 ILE A C 1
ATOM 770 O O . ILE A 1 94 ? -0.838 -4.337 -1.325 1.00 83.62 94 ILE A O 1
ATOM 774 N N . THR A 1 95 ? -1.409 -5.468 -3.189 1.00 78.38 95 THR A N 1
ATOM 775 C CA . THR A 1 95 ? -1.178 -6.809 -2.630 1.00 78.38 95 THR A CA 1
ATOM 776 C C . THR A 1 95 ? 0.034 -7.483 -3.258 1.00 78.38 95 THR A C 1
ATOM 778 O O . THR A 1 95 ? 0.662 -8.345 -2.641 1.00 78.38 95 THR A O 1
ATOM 781 N N . LYS A 1 96 ? 0.395 -7.086 -4.484 1.00 75.44 96 LYS A N 1
ATOM 782 C CA . LYS A 1 96 ? 1.485 -7.668 -5.273 1.00 75.44 96 LYS A CA 1
ATOM 783 C C . LYS A 1 96 ? 2.283 -6.563 -5.961 1.00 75.44 96 LYS A C 1
ATOM 785 O O . LYS A 1 96 ? 1.858 -5.422 -6.050 1.00 75.44 96 LYS A O 1
ATOM 790 N N . PHE A 1 97 ? 3.468 -6.906 -6.460 1.00 57.69 97 PHE A N 1
ATOM 791 C CA . PHE A 1 97 ? 4.352 -5.941 -7.125 1.00 57.69 97 PHE A CA 1
ATOM 792 C C . PHE A 1 97 ? 3.813 -5.450 -8.483 1.00 57.69 97 PHE A C 1
ATOM 794 O O . PHE A 1 97 ? 4.198 -4.383 -8.951 1.00 57.69 97 PHE A O 1
ATOM 801 N N . ALA A 1 98 ? 2.931 -6.218 -9.130 1.00 56.81 98 ALA A N 1
ATOM 802 C CA . ALA A 1 98 ? 2.336 -5.862 -10.412 1.00 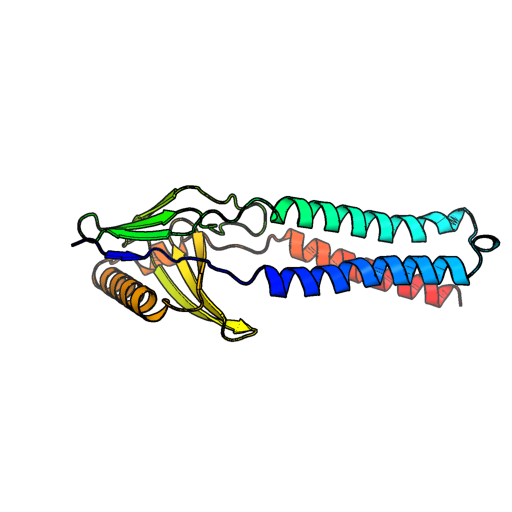56.81 98 ALA A CA 1
ATOM 803 C C . ALA A 1 98 ? 0.865 -6.291 -10.483 1.00 56.81 98 ALA A C 1
ATOM 805 O O . ALA A 1 98 ? 0.522 -7.402 -10.079 1.00 56.81 98 ALA A O 1
ATOM 806 N N . GLY A 1 99 ? 0.029 -5.433 -11.078 1.00 55.38 99 GLY A N 1
ATOM 807 C CA . GLY A 1 99 ? -1.317 -5.800 -11.525 1.00 55.38 99 GLY A CA 1
ATOM 808 C C . GLY A 1 99 ? -2.467 -5.532 -10.555 1.00 55.38 99 GLY A C 1
ATOM 809 O O . GLY A 1 99 ? -3.503 -6.181 -10.690 1.00 55.38 99 GLY A O 1
ATOM 810 N N . ASP A 1 100 ? -2.341 -4.597 -9.613 1.00 64.25 100 ASP A N 1
ATOM 811 C CA . ASP A 1 100 ? -3.474 -4.286 -8.737 1.00 64.25 100 ASP A CA 1
ATOM 812 C C . ASP A 1 100 ? -4.574 -3.543 -9.507 1.00 64.25 100 ASP A C 1
ATOM 814 O O . ASP A 1 100 ? -4.352 -2.485 -10.112 1.00 64.25 100 ASP A O 1
ATOM 818 N N . LYS A 1 101 ? -5.777 -4.121 -9.485 1.00 68.88 101 LYS A N 1
ATOM 819 C CA . LYS A 1 101 ? -6.986 -3.462 -9.972 1.00 68.88 101 LYS A CA 1
ATOM 820 C C . LYS A 1 101 ? -7.356 -2.347 -8.996 1.00 68.88 101 LYS A C 1
ATOM 822 O O . LYS A 1 101 ? -7.222 -2.507 -7.785 1.00 68.88 101 LYS A O 1
ATOM 827 N N . VAL A 1 102 ? -7.809 -1.218 -9.535 1.00 74.38 102 VAL A N 1
ATOM 828 C CA . VAL A 1 102 ? -8.593 -0.272 -8.735 1.00 74.38 102 VAL A CA 1
ATOM 829 C C . VAL A 1 102 ? -9.899 -0.989 -8.418 1.00 74.38 102 VAL A C 1
ATOM 831 O O . VAL A 1 102 ? -10.481 -1.605 -9.313 1.00 74.38 102 VAL A O 1
ATOM 834 N N . LEU A 1 103 ? -10.259 -1.018 -7.142 1.00 78.88 103 LEU A N 1
ATOM 835 C CA . LEU A 1 103 ? -11.501 -1.618 -6.683 1.00 78.88 103 LEU A CA 1
ATOM 836 C C . LEU A 1 103 ? -12.486 -0.481 -6.431 1.00 78.88 103 LEU A C 1
ATOM 838 O O . LEU A 1 103 ? -12.120 0.505 -5.787 1.00 78.88 103 LEU A O 1
ATOM 842 N N . ASP A 1 104 ? -13.701 -0.630 -6.953 1.00 85.75 104 ASP A N 1
ATOM 843 C CA . ASP A 1 104 ? -14.748 0.393 -6.867 1.00 85.75 104 ASP A CA 1
ATOM 844 C C . ASP A 1 104 ? -15.070 0.704 -5.398 1.00 85.75 104 ASP A C 1
ATOM 846 O O . ASP A 1 104 ? -15.128 1.863 -4.994 1.00 85.75 104 ASP A O 1
ATOM 850 N N . GLU A 1 105 ? -15.174 -0.339 -4.569 1.00 91.69 105 GLU A N 1
ATOM 851 C CA . GLU A 1 105 ? -15.368 -0.232 -3.126 1.00 91.69 105 GLU A CA 1
ATOM 852 C C . GLU A 1 105 ? -14.708 -1.408 -2.393 1.00 91.69 105 GLU A C 1
ATOM 854 O O . GLU A 1 105 ? -14.800 -2.566 -2.812 1.00 91.69 105 GLU A O 1
ATOM 859 N N . VAL A 1 106 ? -14.039 -1.114 -1.278 1.00 93.38 106 VAL A N 1
ATOM 860 C CA . VAL A 1 106 ? -13.461 -2.113 -0.375 1.00 93.38 106 VAL A CA 1
ATOM 861 C C . VAL A 1 106 ? -13.833 -1.769 1.058 1.00 93.38 106 VAL A C 1
ATOM 863 O O . VAL A 1 106 ? -13.414 -0.739 1.577 1.00 93.38 106 VAL A O 1
ATOM 866 N N . ALA A 1 107 ? -14.569 -2.665 1.712 1.00 96.00 107 ALA A N 1
ATOM 867 C CA . ALA A 1 107 ? -14.817 -2.603 3.146 1.00 96.00 107 ALA A CA 1
ATOM 868 C C . ALA A 1 107 ? -13.692 -3.320 3.909 1.00 96.00 107 ALA A C 1
ATOM 870 O O . ALA A 1 107 ? -13.416 -4.507 3.685 1.00 96.00 107 ALA A O 1
ATOM 871 N N . VAL A 1 108 ? -13.045 -2.597 4.818 1.00 96.25 108 VAL A N 1
ATOM 872 C CA . VAL A 1 108 ? -11.998 -3.105 5.705 1.00 96.25 108 VAL A CA 1
ATOM 873 C C . VAL A 1 108 ? -12.494 -2.965 7.142 1.00 96.25 108 VAL A C 1
ATOM 875 O O . VAL A 1 108 ? -12.786 -1.849 7.563 1.00 96.25 108 VAL A O 1
ATOM 878 N N . PRO A 1 109 ? -12.601 -4.055 7.917 1.00 96.81 109 PRO A N 1
ATOM 879 C CA . PRO A 1 109 ? -12.955 -3.937 9.324 1.00 96.81 109 PRO A CA 1
ATOM 880 C C . PRO A 1 109 ? -11.867 -3.181 10.079 1.00 96.81 109 PRO A C 1
ATOM 882 O O . PRO A 1 109 ? -10.689 -3.311 9.745 1.00 96.81 109 PRO A O 1
ATOM 885 N N . PHE A 1 110 ? -12.242 -2.438 11.118 1.00 96.25 110 PHE A N 1
ATOM 886 C CA . PHE A 1 110 ? -11.292 -1.707 11.951 1.00 96.25 110 PHE A CA 1
ATOM 887 C C . PHE A 1 110 ? -10.198 -2.630 12.474 1.00 96.25 110 PHE A C 1
ATOM 889 O O . PHE A 1 110 ? -9.033 -2.312 12.276 1.00 96.25 110 PHE A O 1
ATOM 896 N N . SER A 1 111 ? -10.541 -3.825 12.969 1.00 96.19 111 SER A N 1
ATOM 897 C CA . SER A 1 111 ? -9.586 -4.865 13.398 1.00 96.19 111 SER A CA 1
ATOM 898 C C . SER A 1 111 ? -8.609 -5.330 12.310 1.00 96.19 111 SER A C 1
ATOM 900 O O . SER A 1 111 ? -7.545 -5.867 12.610 1.00 96.19 111 SER A O 1
ATOM 902 N N . GLY A 1 112 ? -8.951 -5.114 11.040 1.00 95.69 112 GLY A N 1
ATOM 903 C CA . GLY A 1 112 ? -8.107 -5.381 9.883 1.00 95.69 112 GLY A CA 1
ATOM 904 C C . GLY A 1 112 ? -7.207 -4.212 9.481 1.00 95.69 112 GLY A C 1
ATOM 905 O O . GLY A 1 112 ? -6.595 -4.302 8.420 1.00 95.69 112 GLY A O 1
ATOM 906 N N . ILE A 1 113 ? -7.136 -3.125 10.258 1.00 96.38 113 ILE A N 1
ATOM 907 C CA . ILE A 1 113 ? -6.243 -1.980 10.039 1.00 96.38 113 ILE A CA 1
ATOM 908 C C . ILE A 1 113 ? -5.112 -2.046 11.067 1.00 96.38 113 ILE A C 1
ATOM 910 O O . ILE A 1 113 ? -5.333 -1.902 12.268 1.00 96.38 113 ILE A O 1
ATOM 914 N N . TYR A 1 114 ? -3.889 -2.259 10.581 1.00 95.62 114 TYR A N 1
ATOM 915 C CA . TYR A 1 114 ? -2.756 -2.599 11.442 1.00 95.62 114 TYR A CA 1
ATOM 916 C C . TYR A 1 114 ? -1.768 -1.452 11.639 1.00 95.62 114 TYR A C 1
ATOM 918 O O . TYR A 1 114 ? -1.210 -1.290 12.718 1.00 95.62 114 TYR A O 1
ATOM 926 N N . THR A 1 115 ? -1.495 -0.663 10.598 1.00 95.69 115 THR A N 1
ATOM 927 C CA . THR A 1 115 ? -0.517 0.432 10.693 1.00 95.69 115 THR A CA 1
ATOM 928 C C . THR A 1 115 ? -0.933 1.617 9.851 1.00 95.69 115 THR A C 1
ATOM 930 O O . THR A 1 115 ? -1.373 1.425 8.718 1.00 95.69 115 THR A O 1
ATOM 933 N N . SER A 1 116 ? -0.638 2.810 10.346 1.00 94.31 116 SER A N 1
ATOM 934 C CA . SER A 1 116 ? -0.699 4.092 9.655 1.00 94.31 116 SER A CA 1
ATOM 935 C C . SER A 1 116 ? 0.711 4.683 9.605 1.00 94.31 116 SER A C 1
ATOM 937 O O . SER A 1 116 ? 1.443 4.720 10.594 1.00 94.31 116 SER A O 1
ATOM 939 N N . LYS A 1 117 ? 1.155 5.114 8.424 1.00 93.31 117 LYS A N 1
ATOM 940 C CA . LYS A 1 117 ? 2.441 5.794 8.268 1.00 93.31 117 LYS A CA 1
ATOM 941 C C . LYS A 1 117 ? 2.308 6.986 7.346 1.00 93.31 117 LYS A C 1
ATOM 943 O O . LYS A 1 117 ? 1.946 6.855 6.181 1.00 93.31 117 LYS A O 1
ATOM 948 N N . ILE A 1 118 ? 2.700 8.147 7.848 1.00 90.88 118 ILE A N 1
ATOM 949 C CA . ILE A 1 118 ? 2.766 9.361 7.044 1.00 90.88 118 ILE A CA 1
ATOM 950 C C . ILE A 1 118 ? 4.080 9.375 6.259 1.00 90.88 118 ILE A C 1
ATOM 952 O O . ILE A 1 118 ? 5.169 9.314 6.834 1.00 90.88 118 ILE A O 1
ATOM 956 N N . THR A 1 119 ? 3.984 9.520 4.943 1.00 89.38 119 THR A N 1
ATOM 957 C CA . THR A 1 119 ? 5.125 9.710 4.047 1.00 89.38 119 THR A CA 1
ATOM 958 C C . THR A 1 119 ? 5.025 11.080 3.382 1.00 89.38 119 THR A C 1
ATOM 960 O O . THR A 1 119 ? 4.074 11.373 2.658 1.00 89.38 119 THR A O 1
ATOM 963 N N . LYS A 1 120 ? 6.020 11.946 3.607 1.00 85.31 120 LYS A N 1
ATOM 964 C CA . LYS A 1 120 ? 6.115 13.241 2.916 1.00 85.31 120 LYS A CA 1
ATOM 965 C C . LYS A 1 120 ? 6.686 13.025 1.514 1.00 85.31 120 LYS A C 1
ATOM 967 O O . LYS A 1 120 ? 7.799 12.525 1.359 1.00 85.31 120 LYS A O 1
ATOM 972 N N . GLY A 1 121 ? 5.913 13.384 0.497 1.00 81.44 121 GLY A N 1
ATOM 973 C CA . GLY A 1 121 ? 6.325 13.367 -0.900 1.00 81.44 121 GLY A CA 1
ATOM 974 C C . GLY A 1 121 ? 6.993 14.676 -1.331 1.00 81.44 121 GLY A C 1
ATOM 975 O O . GLY A 1 121 ? 7.133 15.632 -0.568 1.00 81.44 121 GLY A O 1
ATOM 976 N N . LYS A 1 122 ? 7.405 14.745 -2.603 1.00 81.38 122 LYS A N 1
ATOM 977 C CA . LYS A 1 122 ? 7.934 15.985 -3.196 1.00 81.38 122 LYS A CA 1
ATOM 978 C C . LYS A 1 122 ? 6.814 17.030 -3.332 1.00 81.38 122 LYS A C 1
ATOM 980 O O . LYS A 1 122 ? 5.719 16.702 -3.790 1.00 81.38 122 LYS A O 1
ATOM 985 N N . GLY A 1 123 ? 7.106 18.286 -2.984 1.00 75.56 123 GLY A N 1
ATOM 986 C CA . GLY A 1 123 ? 6.221 19.439 -3.211 1.00 75.56 123 GLY A CA 1
ATOM 987 C C . GLY A 1 123 ? 4.987 19.493 -2.306 1.00 75.56 123 GLY A C 1
ATOM 988 O O . GLY A 1 123 ? 3.873 19.467 -2.820 1.00 75.56 123 GLY A O 1
ATOM 989 N N . ASN A 1 124 ? 5.187 19.547 -0.983 1.00 77.56 124 ASN A N 1
ATOM 990 C CA . ASN A 1 124 ? 4.140 19.599 0.056 1.00 77.56 124 ASN A CA 1
ATOM 991 C C . ASN A 1 124 ? 3.070 18.495 -0.036 1.00 77.56 124 ASN A C 1
ATOM 993 O O . ASN A 1 124 ? 2.026 18.596 0.597 1.00 77.56 124 ASN A O 1
ATOM 997 N N . SER A 1 125 ? 3.320 17.434 -0.809 1.00 79.12 125 SER A N 1
ATOM 998 C CA . SER A 1 125 ? 2.429 16.280 -0.849 1.00 79.12 125 SER A CA 1
ATOM 999 C C . SER A 1 125 ? 2.644 15.436 0.399 1.00 79.12 125 SER A C 1
ATOM 1001 O O . SER A 1 125 ? 3.782 15.151 0.780 1.00 79.12 125 SER A O 1
ATOM 1003 N N . VAL A 1 126 ? 1.553 15.031 1.033 1.00 82.94 126 VAL A N 1
ATOM 1004 C CA . VAL A 1 126 ? 1.569 14.112 2.166 1.00 82.94 126 VAL A CA 1
ATOM 1005 C C . VAL A 1 126 ? 0.766 12.880 1.765 1.00 82.94 126 VAL A C 1
ATOM 1007 O O . VAL A 1 126 ? -0.248 12.977 1.076 1.00 82.94 126 VAL A O 1
ATOM 1010 N N . TRP A 1 127 ? 1.278 11.714 2.138 1.00 87.00 127 TRP A N 1
ATOM 1011 C CA . TRP A 1 127 ? 0.668 10.421 1.867 1.00 87.00 127 TRP A CA 1
AT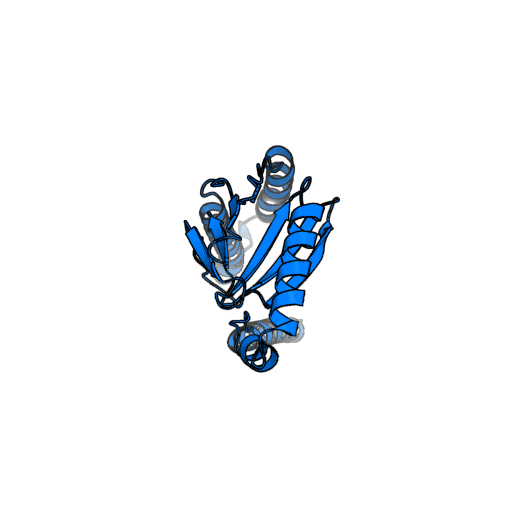OM 1012 C C . TRP A 1 127 ? 0.451 9.703 3.189 1.00 87.00 127 TRP A C 1
ATOM 1014 O O . TRP A 1 127 ? 1.362 9.666 4.015 1.00 87.00 127 TRP A O 1
ATOM 1024 N N . LEU A 1 128 ? -0.725 9.124 3.380 1.00 91.25 128 LEU A N 1
ATOM 1025 C CA . LEU A 1 128 ? -1.010 8.196 4.462 1.00 91.25 128 LEU A CA 1
ATOM 1026 C C . LEU A 1 128 ? -0.961 6.775 3.900 1.00 91.25 128 LEU A C 1
ATOM 1028 O O . LEU A 1 128 ? -1.814 6.373 3.114 1.00 91.25 128 LEU A O 1
ATOM 1032 N N . ASP A 1 129 ? 0.064 6.029 4.287 1.00 92.56 129 ASP A N 1
ATOM 1033 C CA . ASP A 1 129 ? 0.205 4.612 3.986 1.00 92.56 129 ASP A CA 1
ATOM 1034 C C . ASP A 1 129 ? -0.475 3.792 5.083 1.00 92.56 129 ASP A C 1
ATOM 1036 O O . ASP A 1 129 ? -0.055 3.842 6.239 1.00 92.56 129 ASP A O 1
ATOM 1040 N N . LEU A 1 130 ? -1.476 2.999 4.714 1.00 94.56 130 LEU A N 1
ATOM 1041 C CA . LEU A 1 130 ? -2.136 2.050 5.602 1.00 94.56 130 LEU A CA 1
ATOM 1042 C C . LEU A 1 130 ? -1.762 0.615 5.229 1.00 94.56 130 LEU A C 1
ATOM 1044 O O . LEU A 1 130 ? -1.716 0.259 4.047 1.00 94.56 130 LEU A O 1
ATOM 1048 N N . VAL A 1 131 ? -1.533 -0.225 6.236 1.00 95.12 131 VAL A N 1
ATOM 1049 C CA . VAL A 1 131 ? -1.428 -1.682 6.070 1.00 95.12 131 VAL A CA 1
ATOM 1050 C C . VAL A 1 131 ? -2.690 -2.310 6.632 1.00 95.12 131 VAL A C 1
ATOM 1052 O O . VAL A 1 131 ? -3.017 -2.107 7.800 1.00 95.12 131 VAL A O 1
ATOM 1055 N N . THR A 1 132 ? -3.385 -3.070 5.789 1.00 95.81 132 THR A N 1
ATOM 1056 C CA . THR A 1 132 ? -4.664 -3.699 6.121 1.00 95.81 132 THR A CA 1
ATOM 1057 C C . THR A 1 132 ? -4.650 -5.197 5.829 1.00 95.81 132 THR A C 1
ATOM 1059 O O . THR A 1 132 ? -3.778 -5.693 5.109 1.00 95.81 132 THR A O 1
ATOM 1062 N N . ASN A 1 133 ? -5.665 -5.918 6.300 1.00 94.19 133 ASN A N 1
ATOM 1063 C CA . ASN A 1 133 ? -5.900 -7.323 5.958 1.00 94.19 133 ASN A CA 1
ATOM 1064 C C . ASN A 1 133 ? -6.223 -7.547 4.466 1.00 94.19 133 ASN A C 1
ATOM 1066 O O . ASN A 1 133 ? -6.143 -8.674 3.979 1.00 94.19 133 ASN A O 1
ATOM 1070 N N . ARG A 1 134 ? -6.557 -6.484 3.721 1.00 92.88 134 ARG A N 1
ATOM 1071 C CA . ARG A 1 134 ? -6.789 -6.517 2.268 1.00 92.88 134 ARG A CA 1
ATOM 1072 C C . ARG A 1 134 ? -5.572 -6.109 1.443 1.00 92.88 134 ARG A C 1
ATOM 1074 O O . ARG A 1 134 ? -5.568 -6.347 0.240 1.00 92.88 134 ARG A O 1
ATOM 1081 N N . GLY A 1 135 ? -4.546 -5.516 2.051 1.00 91.00 135 GLY A N 1
ATOM 1082 C CA . GLY A 1 135 ? -3.349 -5.040 1.356 1.00 91.00 135 GLY A CA 1
ATOM 1083 C C . GLY A 1 135 ? -2.834 -3.719 1.901 1.00 91.00 135 GLY A C 1
ATOM 1084 O O . GLY A 1 135 ? -3.347 -3.175 2.882 1.00 91.00 135 GLY A O 1
ATOM 1085 N N . LYS A 1 136 ? -1.819 -3.177 1.230 1.00 92.00 136 LYS A N 1
ATOM 1086 C CA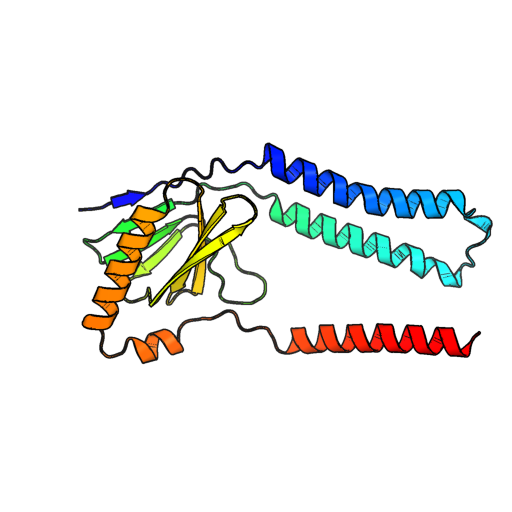 . LYS A 1 136 ? -1.338 -1.823 1.493 1.00 92.00 136 LYS A CA 1
ATOM 1087 C C . LYS A 1 136 ? -2.142 -0.823 0.661 1.00 92.00 136 LYS A C 1
ATOM 1089 O O . LYS A 1 136 ? -2.228 -0.986 -0.551 1.00 92.00 136 LYS A O 1
ATOM 1094 N N . VAL A 1 137 ? -2.669 0.230 1.272 1.00 91.62 137 VAL A N 1
ATOM 1095 C CA . VAL A 1 137 ? -3.306 1.347 0.555 1.00 91.62 137 VAL A CA 1
ATOM 1096 C C . VAL A 1 137 ? -2.562 2.640 0.873 1.00 91.62 137 VAL A C 1
ATOM 1098 O O . VAL A 1 137 ? -2.135 2.853 2.003 1.00 91.62 137 VAL A O 1
ATOM 1101 N N . SER A 1 138 ? -2.357 3.485 -0.134 1.00 89.88 138 SER A N 1
ATOM 1102 C CA . SER A 1 138 ? -1.704 4.788 0.018 1.00 89.88 138 SER A CA 1
ATOM 1103 C C . SER A 1 138 ? -2.698 5.883 -0.346 1.00 89.88 138 SER A C 1
ATOM 1105 O O . SER A 1 138 ? -3.158 5.957 -1.484 1.00 89.88 138 SER A O 1
ATOM 1107 N N . ILE A 1 139 ? -3.021 6.733 0.621 1.00 87.88 139 ILE A N 1
ATOM 1108 C CA . ILE A 1 139 ? -3.980 7.826 0.491 1.00 87.88 139 ILE A CA 1
ATOM 1109 C C . ILE A 1 139 ? -3.193 9.121 0.304 1.00 87.88 139 ILE A C 1
ATOM 1111 O O . ILE A 1 139 ? -2.439 9.524 1.186 1.00 87.88 139 ILE A O 1
ATOM 1115 N N . GLY A 1 140 ? -3.338 9.769 -0.850 1.00 81.94 140 GLY A N 1
ATOM 1116 C CA . GLY A 1 140 ? -2.712 11.064 -1.123 1.00 81.94 140 GLY A CA 1
ATOM 1117 C C . GLY A 1 140 ? -3.716 12.200 -0.984 1.00 81.94 140 GLY A C 1
ATOM 1118 O O . GLY A 1 140 ? -4.773 12.153 -1.605 1.00 81.94 140 GLY A O 1
ATOM 1119 N N . SER A 1 141 ? -3.385 13.238 -0.215 1.00 68.25 141 SER A N 1
ATOM 1120 C CA . SER A 1 141 ? -4.155 14.489 -0.183 1.00 68.25 141 SER A CA 1
ATOM 1121 C C . SER A 1 141 ? -3.261 15.673 0.198 1.00 68.25 141 SER A C 1
ATOM 1123 O O . SER A 1 141 ? -2.187 15.511 0.779 1.00 68.25 141 SER A O 1
ATOM 1125 N N . TYR A 1 142 ? -3.686 16.876 -0.186 1.00 62.12 142 TYR A N 1
ATOM 1126 C CA . TYR A 1 142 ? -2.982 18.127 0.096 1.00 62.12 142 TYR A CA 1
ATOM 1127 C C . TYR A 1 142 ? -3.585 18.914 1.268 1.00 62.12 142 TYR A C 1
ATOM 1129 O O . TYR A 1 142 ? -2.916 19.821 1.756 1.00 62.12 142 TYR A O 1
ATOM 1137 N N . VAL A 1 143 ? -4.819 18.611 1.704 1.00 57.84 143 VAL A N 1
ATOM 1138 C CA . VAL A 1 143 ? -5.592 19.557 2.539 1.00 57.84 143 VAL A CA 1
ATOM 1139 C C . VAL A 1 143 ? -6.229 18.935 3.796 1.00 57.84 143 VAL A C 1
ATOM 1141 O O . VAL A 1 143 ? -6.359 19.641 4.786 1.00 57.84 143 VAL A O 1
ATOM 1144 N N . GLU A 1 144 ? -6.524 17.628 3.844 1.00 65.62 144 GLU A N 1
ATOM 1145 C CA . GLU A 1 144 ? -7.385 17.050 4.913 1.00 65.62 144 GLU A CA 1
ATOM 1146 C C . GLU A 1 144 ? -6.823 15.787 5.597 1.00 65.62 144 GLU A C 1
ATOM 1148 O O . GLU A 1 144 ? -7.547 14.987 6.178 1.00 65.62 144 GLU A O 1
ATOM 1153 N N . LEU A 1 145 ? -5.509 15.567 5.538 1.00 77.75 145 LEU A N 1
ATOM 1154 C CA . LEU A 1 145 ? -4.908 14.374 6.147 1.00 77.75 145 LEU A CA 1
ATOM 1155 C C . LEU A 1 145 ? -4.888 14.335 7.687 1.00 77.75 145 LEU A C 1
ATOM 1157 O O . LEU A 1 145 ? -5.021 13.228 8.200 1.00 77.75 145 LEU A O 1
ATOM 1161 N N . PRO A 1 146 ? -4.718 15.444 8.440 1.00 81.06 146 PRO A N 1
ATOM 1162 C CA . PRO A 1 146 ? -4.515 15.360 9.890 1.00 81.06 146 PRO A CA 1
ATOM 1163 C C . PRO A 1 146 ? -5.641 14.647 10.650 1.00 81.06 146 PRO A C 1
ATOM 1165 O O . PRO A 1 146 ? -5.353 13.764 11.449 1.00 81.06 146 PRO A O 1
ATOM 1168 N N . GLU A 1 147 ? -6.903 14.968 10.357 1.00 84.12 147 GLU A N 1
ATOM 1169 C CA . GLU A 1 147 ? -8.058 14.368 11.045 1.00 84.12 147 GLU A CA 1
ATOM 1170 C C . GLU A 1 147 ? -8.215 12.879 10.721 1.00 84.12 147 GLU A C 1
ATOM 1172 O O . GLU A 1 147 ? -8.494 12.065 11.599 1.00 84.12 147 GLU A O 1
ATOM 1177 N N . ILE A 1 148 ? -8.002 12.512 9.454 1.00 87.50 148 ILE A N 1
ATOM 1178 C CA . ILE A 1 148 ? -8.071 11.119 8.999 1.00 87.50 148 ILE A CA 1
ATOM 1179 C C . ILE A 1 148 ? -6.952 10.298 9.650 1.00 87.50 148 ILE A C 1
ATOM 1181 O O . ILE A 1 148 ? -7.175 9.164 10.064 1.00 87.50 148 ILE A O 1
ATOM 1185 N N . ILE A 1 149 ? -5.749 10.870 9.753 1.00 89.62 149 ILE A N 1
ATOM 1186 C CA . ILE A 1 149 ? -4.612 10.235 10.427 1.00 89.62 149 ILE A CA 1
ATOM 1187 C C . ILE A 1 149 ? -4.950 9.969 11.892 1.00 89.62 149 ILE A C 1
ATOM 1189 O O . ILE A 1 149 ? -4.788 8.840 12.339 1.00 89.62 149 ILE A O 1
ATOM 1193 N N . GLU A 1 150 ? -5.437 10.979 12.615 1.00 91.62 150 GLU A N 1
ATOM 1194 C CA . GLU A 1 150 ? -5.777 10.847 14.034 1.00 91.62 150 GLU A CA 1
ATOM 1195 C C . GLU A 1 150 ? -6.848 9.769 14.255 1.00 91.62 150 GLU A C 1
ATOM 1197 O O . GLU A 1 150 ? -6.697 8.921 15.134 1.00 91.62 150 GLU A O 1
ATOM 1202 N N . ALA A 1 151 ? -7.868 9.723 13.391 1.00 92.81 151 ALA A N 1
ATOM 1203 C CA . ALA A 1 151 ? -8.896 8.688 13.433 1.00 92.81 151 ALA A CA 1
ATOM 1204 C C . ALA A 1 151 ? -8.323 7.272 13.230 1.00 92.81 151 ALA A C 1
ATOM 1206 O O . ALA A 1 151 ? -8.687 6.347 13.956 1.00 92.81 151 ALA A O 1
ATOM 1207 N N . PHE A 1 152 ? -7.415 7.080 12.266 1.00 95.00 152 PHE A N 1
ATOM 1208 C CA . PHE A 1 152 ? -6.780 5.776 12.056 1.00 95.00 152 PHE A CA 1
ATOM 1209 C C . PHE A 1 152 ? -5.808 5.401 13.179 1.00 95.00 152 PHE A C 1
ATOM 1211 O O . PHE A 1 152 ? -5.772 4.234 13.566 1.00 95.00 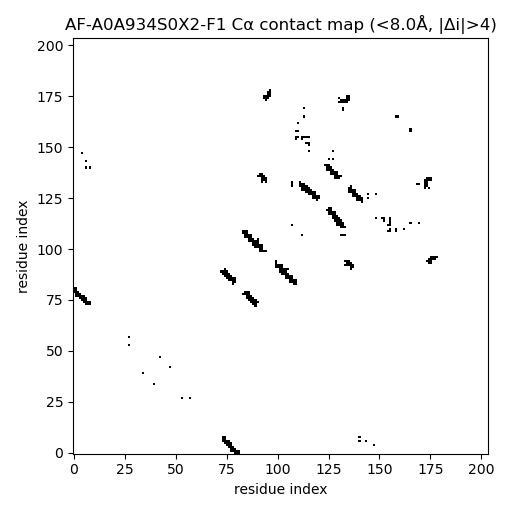152 PHE A O 1
ATOM 1218 N N . ASP A 1 153 ? -5.053 6.357 13.721 1.00 95.12 153 ASP A N 1
ATOM 1219 C CA . ASP A 1 153 ? -4.149 6.127 14.853 1.00 95.12 153 ASP A CA 1
ATOM 1220 C C . ASP A 1 153 ? -4.930 5.673 16.095 1.00 95.12 153 ASP A C 1
ATOM 1222 O O . ASP A 1 153 ? -4.515 4.735 16.780 1.00 95.12 153 ASP A O 1
ATOM 1226 N N . GLU A 1 154 ? -6.095 6.276 16.351 1.00 95.56 154 GLU A N 1
ATOM 1227 C CA . GLU A 1 154 ? -7.002 5.854 17.419 1.00 95.56 154 GLU A CA 1
ATOM 1228 C C . GLU A 1 154 ? -7.524 4.428 17.197 1.00 95.56 154 GLU A C 1
ATOM 1230 O O . GLU A 1 154 ? -7.431 3.600 18.105 1.00 95.56 154 GLU A O 1
ATOM 1235 N N . ILE A 1 155 ? -8.008 4.114 15.988 1.00 95.88 155 ILE A N 1
ATOM 1236 C CA . ILE A 1 155 ? -8.481 2.767 15.627 1.00 95.88 155 ILE A CA 1
ATOM 1237 C C . ILE A 1 155 ? -7.376 1.724 15.847 1.00 95.88 155 ILE A C 1
ATOM 1239 O O . ILE A 1 155 ? -7.610 0.693 16.476 1.00 95.88 155 ILE A O 1
ATOM 1243 N N . ILE A 1 156 ? -6.157 1.994 15.373 1.00 96.44 156 ILE A N 1
ATOM 1244 C CA . ILE A 1 156 ? -5.017 1.078 15.507 1.00 96.44 156 ILE A CA 1
ATOM 1245 C C . ILE A 1 156 ? -4.643 0.886 16.977 1.00 96.44 156 ILE A C 1
ATOM 1247 O O . ILE A 1 156 ? -4.382 -0.242 17.402 1.00 96.44 156 ILE A O 1
ATOM 1251 N N . ARG A 1 157 ? -4.630 1.967 17.765 1.00 96.81 157 ARG A N 1
ATOM 1252 C CA . ARG A 1 157 ? -4.355 1.902 19.203 1.00 96.81 157 ARG A CA 1
ATOM 1253 C C . ARG A 1 157 ? -5.377 1.015 19.914 1.00 96.81 157 ARG A C 1
ATOM 1255 O O . ARG A 1 157 ? -4.976 0.103 20.632 1.00 96.81 157 ARG A O 1
ATOM 1262 N N . LEU A 1 158 ? -6.669 1.232 19.664 1.00 95.31 158 LEU A N 1
ATOM 1263 C CA . LEU A 1 158 ? -7.748 0.436 20.255 1.00 95.31 158 LEU A CA 1
ATOM 1264 C C . LEU A 1 158 ? -7.676 -1.035 19.833 1.00 95.31 158 LEU A C 1
ATOM 1266 O O . LEU A 1 158 ? -7.815 -1.919 20.675 1.00 95.31 158 LEU A O 1
ATOM 1270 N N . ASN A 1 159 ? -7.399 -1.322 18.560 1.00 93.75 159 ASN A N 1
ATOM 1271 C CA . ASN A 1 159 ? -7.218 -2.698 18.093 1.00 93.75 159 ASN A CA 1
ATOM 1272 C C . ASN A 1 159 ? -6.072 -3.399 18.813 1.00 93.75 159 ASN A C 1
ATOM 1274 O O . ASN A 1 159 ? -6.201 -4.559 19.183 1.00 93.75 159 ASN A O 1
ATOM 1278 N N . ARG A 1 160 ? -4.950 -2.706 19.013 1.00 94.69 160 ARG A N 1
ATOM 1279 C CA . ARG A 1 160 ? -3.786 -3.280 19.686 1.00 94.69 160 ARG A CA 1
ATOM 1280 C C . ARG A 1 160 ? -4.047 -3.555 21.167 1.00 94.69 160 ARG A C 1
ATOM 1282 O O . ARG A 1 160 ? -3.491 -4.497 21.713 1.00 94.69 160 ARG A O 1
ATOM 1289 N N . GLU A 1 161 ? -4.869 -2.729 21.811 1.00 95.81 161 GLU A N 1
ATOM 1290 C CA . GLU A 1 161 ? -5.268 -2.903 23.214 1.00 95.81 161 GLU A CA 1
ATOM 1291 C C . GLU A 1 161 ? -6.303 -4.028 23.396 1.00 95.81 161 GLU A C 1
ATOM 1293 O O . GLU A 1 161 ? -6.331 -4.663 24.447 1.00 95.81 161 GLU A O 1
ATOM 1298 N N . THR A 1 162 ? -7.149 -4.280 22.392 1.00 94.19 162 THR A N 1
ATOM 1299 C CA . THR A 1 162 ? -8.299 -5.201 22.501 1.00 94.19 162 THR A CA 1
ATOM 1300 C C . THR A 1 162 ? -8.100 -6.556 21.825 1.00 94.19 162 THR A C 1
ATOM 1302 O O . THR A 1 162 ? -8.756 -7.519 22.214 1.00 94.19 162 THR A O 1
ATOM 1305 N N . ASN A 1 163 ? -7.223 -6.654 20.822 1.00 93.75 163 ASN A N 1
ATOM 1306 C CA . ASN A 1 163 ? -6.990 -7.879 20.064 1.00 93.75 163 ASN A CA 1
ATOM 1307 C C . ASN A 1 163 ? -5.676 -8.559 20.480 1.00 93.75 163 ASN A C 1
ATOM 1309 O O . ASN A 1 163 ? -4.588 -8.098 20.134 1.00 93.75 163 ASN A O 1
ATOM 1313 N N . GLU A 1 164 ? -5.782 -9.701 21.160 1.00 95.19 164 GLU A N 1
ATOM 1314 C CA . GLU A 1 164 ? -4.632 -10.510 21.588 1.00 95.19 164 GLU A CA 1
ATOM 1315 C C . GLU A 1 164 ? -3.824 -11.078 20.406 1.00 95.19 164 GLU A C 1
ATOM 1317 O O . GLU A 1 164 ? -2.615 -11.267 20.529 1.00 95.19 164 GLU A O 1
ATOM 1322 N N . THR A 1 165 ? -4.451 -11.301 19.242 1.00 95.44 165 THR A N 1
ATOM 1323 C CA . THR A 1 165 ? -3.793 -11.851 18.040 1.00 95.44 165 THR A CA 1
ATOM 1324 C C . THR A 1 165 ? -3.247 -10.778 17.100 1.00 95.44 165 THR A C 1
ATOM 1326 O O . THR A 1 165 ? -2.799 -11.096 15.998 1.00 95.44 165 THR A O 1
ATOM 1329 N N . PHE A 1 166 ? -3.244 -9.504 17.512 1.00 95.06 166 PHE A N 1
ATOM 1330 C CA . PHE A 1 166 ? -2.871 -8.378 16.650 1.00 95.06 166 PHE A CA 1
ATOM 1331 C C . PHE A 1 166 ? -1.512 -8.564 15.958 1.00 95.06 166 PHE A C 1
ATOM 1333 O O . PHE A 1 166 ? -1.387 -8.311 14.758 1.00 95.06 166 PHE A O 1
ATOM 1340 N N . ASP A 1 167 ? -0.495 -9.020 16.693 1.00 95.81 167 ASP A N 1
ATOM 1341 C CA . ASP A 1 167 ? 0.854 -9.191 16.147 1.00 95.81 167 ASP A CA 1
ATOM 1342 C C . ASP A 1 167 ? 0.919 -10.336 15.118 1.00 95.81 167 ASP A C 1
ATOM 1344 O O . ASP A 1 167 ? 1.584 -10.202 14.086 1.00 95.81 167 ASP A O 1
ATOM 1348 N N . GLU A 1 168 ? 0.194 -11.435 15.348 1.00 96.38 168 GLU A N 1
ATOM 1349 C CA . GLU A 1 168 ? 0.106 -12.563 14.412 1.00 96.38 168 GLU A CA 1
ATOM 1350 C C . GLU A 1 168 ? -0.628 -12.157 13.128 1.00 96.38 168 GLU A C 1
ATOM 1352 O O . GLU A 1 168 ? -0.124 -12.370 12.018 1.00 96.38 168 GLU A O 1
ATOM 1357 N N . ASP A 1 169 ? -1.767 -11.479 13.275 1.00 95.00 169 ASP A N 1
ATOM 1358 C CA . ASP A 1 169 ? -2.575 -10.975 12.165 1.00 95.00 169 ASP A CA 1
ATOM 1359 C C . ASP A 1 169 ? -1.797 -9.949 11.329 1.00 95.00 169 ASP A C 1
ATOM 1361 O O . ASP A 1 169 ? -1.796 -9.989 10.092 1.00 95.00 169 ASP A O 1
ATOM 1365 N N . TYR A 1 170 ? -1.052 -9.058 11.988 1.00 95.38 170 TYR A N 1
ATOM 1366 C CA . TYR A 1 170 ? -0.205 -8.079 11.316 1.00 95.38 170 TYR A CA 1
ATOM 1367 C C . TYR A 1 170 ? 0.924 -8.734 10.505 1.00 95.38 170 TYR A C 1
ATOM 1369 O O . TYR A 1 170 ? 1.274 -8.255 9.416 1.00 95.38 170 TYR A O 1
ATOM 1377 N N . LEU A 1 171 ? 1.520 -9.818 11.008 1.00 93.56 171 LEU A N 1
ATOM 1378 C CA . LEU A 1 171 ? 2.547 -10.578 10.290 1.00 93.56 171 LEU A CA 1
ATOM 1379 C C . LEU A 1 171 ? 1.968 -11.347 9.096 1.00 93.56 171 LEU A C 1
ATOM 1381 O O . LEU A 1 171 ? 2.634 -11.446 8.060 1.00 93.56 171 LEU A O 1
ATOM 1385 N N . ALA A 1 172 ? 0.734 -11.838 9.219 1.00 93.12 172 ALA A N 1
ATOM 1386 C CA . ALA A 1 172 ? 0.004 -12.514 8.152 1.00 93.12 172 ALA A CA 1
ATOM 1387 C C . ALA A 1 172 ? -0.536 -11.555 7.074 1.00 93.12 172 ALA A C 1
ATOM 1389 O O . ALA A 1 172 ? -0.846 -11.996 5.963 1.00 93.12 172 ALA A O 1
ATOM 1390 N N . ALA A 1 173 ? -0.620 -10.251 7.365 1.00 92.38 173 ALA A N 1
ATOM 1391 C CA . ALA A 1 173 ? -1.162 -9.258 6.448 1.00 92.38 173 ALA A CA 1
ATOM 1392 C C . ALA A 1 173 ? -0.473 -9.291 5.062 1.00 92.38 173 ALA A C 1
ATOM 1394 O O . ALA A 1 173 ? 0.760 -9.382 4.965 1.00 92.38 173 ALA A O 1
ATOM 1395 N N . PRO A 1 174 ? -1.238 -9.176 3.959 1.00 88.25 174 PRO A N 1
ATOM 1396 C CA . PRO A 1 174 ? -0.684 -9.191 2.612 1.00 88.25 174 PRO A CA 1
ATOM 1397 C C . PRO A 1 174 ? 0.217 -7.973 2.382 1.00 88.25 174 PRO A C 1
ATOM 1399 O O . PRO A 1 174 ? -0.234 -6.830 2.316 1.00 88.25 174 PRO A O 1
ATOM 1402 N N . ARG A 1 175 ? 1.519 -8.228 2.231 1.00 83.81 175 ARG A N 1
ATOM 1403 C CA . ARG A 1 175 ? 2.531 -7.213 1.911 1.00 83.81 175 ARG A CA 1
ATOM 1404 C C . ARG A 1 175 ? 3.020 -7.416 0.481 1.00 83.81 175 ARG A C 1
ATOM 1406 O O . ARG A 1 175 ? 3.289 -8.563 0.110 1.00 83.81 175 ARG A O 1
ATOM 1413 N N . PRO A 1 176 ? 3.211 -6.344 -0.307 1.00 80.19 176 PRO A N 1
ATOM 1414 C CA . PRO A 1 176 ? 3.849 -6.466 -1.607 1.00 80.19 176 PRO A CA 1
ATOM 1415 C C . PRO A 1 176 ? 5.253 -7.041 -1.419 1.00 80.19 176 PRO A C 1
ATOM 1417 O O . PRO A 1 176 ? 6.152 -6.387 -0.894 1.00 80.19 176 PRO A O 1
ATOM 1420 N N . ARG A 1 177 ? 5.433 -8.297 -1.827 1.00 77.38 177 ARG A N 1
ATOM 1421 C CA . ARG A 1 177 ? 6.744 -8.939 -1.875 1.00 77.38 177 ARG A CA 1
ATOM 1422 C C . ARG A 1 177 ? 7.346 -8.664 -3.240 1.00 77.38 177 ARG A C 1
ATOM 1424 O O . ARG A 1 177 ? 6.699 -8.916 -4.258 1.00 77.38 177 ARG A O 1
ATOM 1431 N N . THR A 1 178 ? 8.577 -8.161 -3.260 1.00 74.31 178 THR A N 1
ATOM 1432 C CA . THR A 1 178 ? 9.350 -8.086 -4.498 1.00 74.31 178 THR A CA 1
ATOM 1433 C C . THR A 1 178 ? 9.477 -9.508 -5.034 1.00 74.31 178 THR A C 1
ATOM 1435 O O . THR A 1 178 ? 10.002 -10.374 -4.328 1.00 74.31 178 THR A O 1
ATOM 1438 N N . PRO A 1 179 ? 8.961 -9.798 -6.234 1.00 77.25 179 PRO A N 1
ATOM 1439 C CA . PRO A 1 179 ? 9.074 -11.131 -6.785 1.00 77.25 179 PRO A CA 1
ATOM 1440 C C . PRO A 1 179 ? 10.549 -11.491 -6.967 1.00 77.25 179 PRO A C 1
ATOM 1442 O O . PRO A 1 179 ? 11.344 -10.656 -7.400 1.00 77.25 179 PRO A O 1
ATOM 1445 N N . TRP A 1 180 ? 10.911 -12.743 -6.688 1.00 81.62 180 TRP A N 1
ATOM 1446 C CA . TRP A 1 180 ? 12.283 -13.237 -6.860 1.00 81.62 180 TRP A CA 1
ATOM 1447 C C . TRP A 1 180 ? 12.798 -13.029 -8.297 1.00 81.62 180 TRP A C 1
ATOM 1449 O O . TRP A 1 180 ? 13.965 -12.705 -8.495 1.00 81.62 180 TRP A O 1
ATOM 1459 N N . TYR A 1 181 ? 11.913 -13.106 -9.299 1.00 76.44 181 TYR A N 1
ATOM 1460 C CA . TYR A 1 181 ? 12.260 -12.844 -10.697 1.00 76.44 181 TYR A CA 1
ATOM 1461 C C . TYR A 1 181 ? 12.640 -11.379 -10.969 1.00 76.44 181 TYR A C 1
ATOM 1463 O O . TYR A 1 181 ? 13.3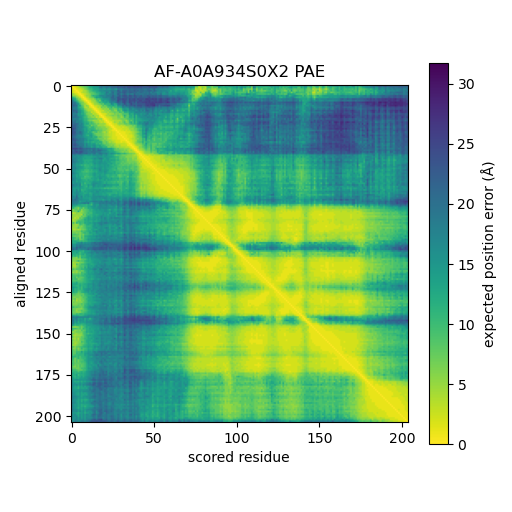56 -11.112 -11.929 1.00 76.44 181 TYR A O 1
ATOM 1471 N N . GLY A 1 182 ? 12.217 -10.422 -10.132 1.00 75.88 182 GLY A N 1
ATOM 1472 C CA . GLY A 1 182 ? 12.652 -9.027 -10.246 1.00 75.88 182 GLY A CA 1
ATOM 1473 C C . GLY A 1 182 ? 14.166 -8.890 -10.061 1.00 75.88 182 GLY A C 1
ATOM 1474 O O . GLY A 1 182 ? 14.818 -8.167 -10.811 1.00 75.88 182 GLY A O 1
ATOM 1475 N N . TRP A 1 183 ? 14.740 -9.662 -9.133 1.00 84.94 183 TRP A N 1
ATOM 1476 C CA . TRP A 1 183 ? 16.190 -9.742 -8.940 1.00 84.94 183 TRP A CA 1
ATOM 1477 C C . TRP A 1 183 ? 16.899 -10.408 -10.117 1.00 84.94 183 TRP A C 1
ATOM 1479 O O . TRP A 1 183 ? 17.959 -9.941 -10.525 1.00 84.94 183 TRP A O 1
ATOM 1489 N N . LEU A 1 184 ? 16.303 -11.449 -10.705 1.00 83.94 184 LEU A N 1
ATOM 1490 C CA . LEU A 1 184 ? 16.864 -12.082 -11.900 1.00 83.94 184 LEU A CA 1
ATOM 1491 C C . LEU A 1 184 ? 16.907 -11.141 -13.100 1.00 83.94 184 LEU A C 1
ATOM 1493 O O . LEU A 1 184 ? 17.911 -11.119 -13.801 1.00 83.94 184 LEU A O 1
ATOM 1497 N N . ILE A 1 185 ? 15.856 -10.350 -13.327 1.00 79.19 185 ILE A N 1
ATOM 1498 C CA . ILE A 1 185 ? 15.824 -9.374 -14.425 1.00 79.19 185 ILE A CA 1
ATOM 1499 C C . ILE A 1 185 ? 16.923 -8.324 -14.234 1.00 79.19 185 ILE A C 1
ATOM 1501 O O . ILE A 1 185 ? 17.635 -8.006 -15.185 1.00 79.19 185 ILE A O 1
ATOM 1505 N N . LEU A 1 186 ? 17.102 -7.818 -13.008 1.00 78.12 186 LEU A N 1
ATOM 1506 C CA . LEU A 1 186 ? 18.184 -6.882 -12.696 1.00 78.12 186 LEU A CA 1
ATOM 1507 C C . LEU A 1 186 ? 19.562 -7.505 -12.945 1.00 78.12 186 LEU A C 1
ATOM 1509 O O . LEU A 1 186 ? 20.398 -6.892 -13.605 1.00 78.12 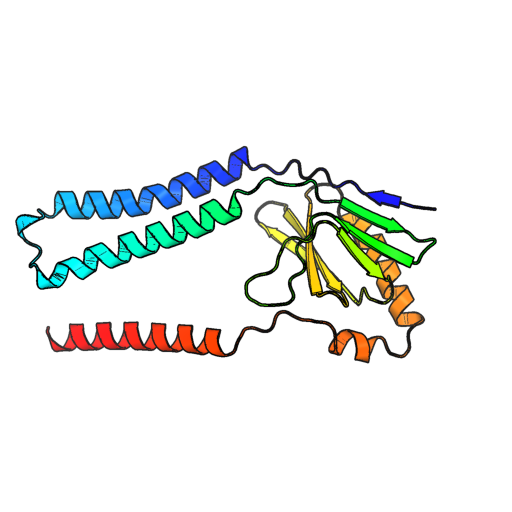186 LEU A O 1
ATOM 1513 N N . LEU A 1 187 ? 19.786 -8.730 -12.466 1.00 91.19 187 LEU A N 1
ATOM 1514 C CA . LEU A 1 187 ? 21.056 -9.433 -12.631 1.00 91.19 187 LEU A CA 1
ATOM 1515 C C . LEU A 1 187 ? 21.355 -9.724 -14.108 1.00 91.19 187 LEU A C 1
ATOM 1517 O O . LEU A 1 187 ? 22.464 -9.467 -14.569 1.00 91.19 187 LEU A O 1
ATOM 1521 N N . ALA A 1 188 ? 20.358 -10.179 -14.869 1.00 87.44 188 ALA A N 1
ATOM 1522 C CA . ALA A 1 188 ? 20.476 -10.385 -16.309 1.00 87.44 188 ALA A CA 1
ATOM 1523 C C . ALA A 1 188 ? 20.797 -9.077 -17.048 1.00 87.44 188 ALA A C 1
ATOM 1525 O O . ALA A 1 188 ? 21.653 -9.069 -17.929 1.00 87.44 188 ALA A O 1
ATOM 1526 N N . GLY A 1 189 ? 20.170 -7.962 -16.658 1.00 83.44 189 GLY A N 1
ATOM 1527 C CA . GLY A 1 189 ? 20.461 -6.642 -17.217 1.00 83.44 189 GLY A CA 1
ATOM 1528 C C . GLY A 1 189 ? 21.904 -6.197 -16.965 1.00 83.44 189 GLY A C 1
ATOM 1529 O O . GLY A 1 189 ? 22.582 -5.759 -17.891 1.00 83.44 189 GLY A O 1
ATOM 1530 N N . VAL A 1 190 ? 22.404 -6.366 -15.736 1.00 90.94 190 VAL A N 1
ATOM 1531 C CA . VAL A 1 190 ? 23.800 -6.048 -15.388 1.00 90.94 190 VAL A CA 1
ATOM 1532 C C . VAL A 1 190 ? 24.779 -6.923 -16.176 1.00 90.94 190 VAL A C 1
ATOM 1534 O O . VAL A 1 190 ? 25.738 -6.400 -16.742 1.00 90.94 190 VAL A O 1
ATOM 1537 N N . LEU A 1 191 ? 24.525 -8.233 -16.267 1.00 91.75 191 LEU A N 1
ATOM 1538 C CA . LEU A 1 191 ? 25.364 -9.153 -17.041 1.00 91.75 191 LEU A CA 1
ATOM 1539 C C . LEU A 1 191 ? 25.368 -8.817 -18.536 1.00 91.75 191 LEU A C 1
ATOM 1541 O O . LEU A 1 191 ? 26.423 -8.868 -19.160 1.00 91.75 191 LEU A O 1
ATOM 1545 N N . ALA A 1 192 ? 24.223 -8.431 -19.104 1.00 90.88 192 ALA A N 1
ATOM 1546 C CA . ALA A 1 192 ? 24.137 -8.014 -20.500 1.00 90.88 192 ALA A CA 1
ATOM 1547 C C . ALA A 1 192 ? 24.976 -6.754 -20.769 1.00 90.88 192 ALA A C 1
ATOM 1549 O O . ALA A 1 192 ? 25.736 -6.721 -21.733 1.00 90.88 192 ALA A O 1
ATOM 1550 N N . ILE A 1 193 ? 24.900 -5.744 -19.893 1.00 88.69 193 ILE A N 1
ATOM 1551 C CA . ILE A 1 193 ? 25.707 -4.518 -20.008 1.00 88.69 193 ILE A CA 1
ATOM 1552 C C . ILE A 1 193 ? 27.201 -4.841 -19.903 1.00 88.69 193 ILE A C 1
ATOM 1554 O O . ILE A 1 193 ? 27.991 -4.375 -20.725 1.00 88.69 193 ILE A O 1
ATOM 1558 N N . ALA A 1 194 ? 27.590 -5.666 -18.928 1.00 92.19 194 ALA A N 1
ATOM 1559 C CA . ALA A 1 194 ? 28.976 -6.087 -18.756 1.00 92.19 194 ALA A CA 1
ATOM 1560 C C . ALA A 1 194 ? 29.495 -6.858 -19.981 1.00 92.19 194 ALA A C 1
ATOM 1562 O O . ALA A 1 194 ? 30.604 -6.600 -20.445 1.00 92.19 194 ALA A O 1
ATOM 1563 N N . PHE A 1 195 ? 28.680 -7.757 -20.540 1.00 92.94 195 PHE A N 1
ATOM 1564 C CA . PHE A 1 195 ? 29.020 -8.523 -21.736 1.00 92.94 195 PHE A CA 1
ATOM 1565 C C . PHE A 1 195 ? 29.202 -7.625 -22.965 1.00 92.94 195 PHE A C 1
ATOM 1567 O O . PHE A 1 195 ? 30.187 -7.775 -23.684 1.00 92.94 195 PHE A O 1
ATOM 1574 N N . ILE A 1 196 ? 28.302 -6.659 -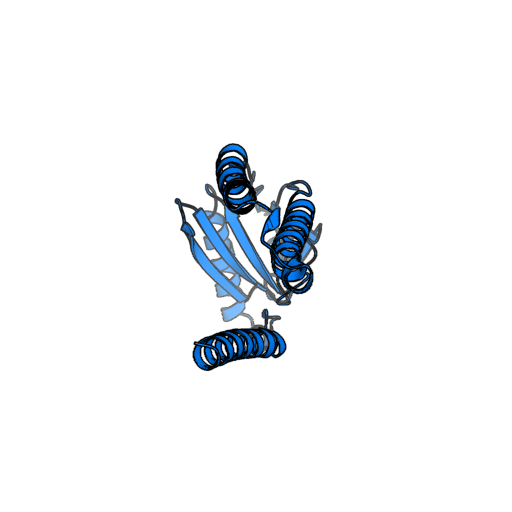23.180 1.00 90.06 196 ILE A N 1
ATOM 1575 C CA . ILE A 1 196 ? 28.414 -5.678 -24.271 1.00 90.06 196 I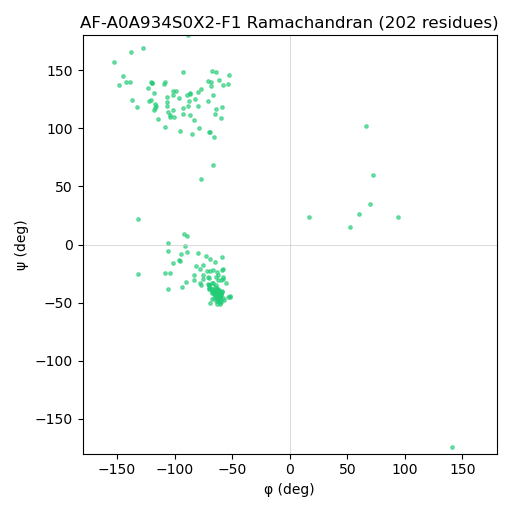LE A CA 1
ATOM 1576 C C . ILE A 1 196 ? 29.691 -4.843 -24.112 1.00 90.06 196 ILE A C 1
ATOM 1578 O O . ILE A 1 196 ? 30.440 -4.684 -25.075 1.00 90.06 196 ILE A O 1
ATOM 1582 N N . GLY A 1 197 ? 29.971 -4.351 -22.900 1.00 90.50 197 GLY A N 1
ATOM 1583 C CA . GLY A 1 197 ? 31.183 -3.582 -22.613 1.00 90.50 197 GLY A CA 1
ATOM 1584 C C . GLY A 1 197 ? 32.461 -4.386 -22.864 1.00 90.50 197 GLY A C 1
ATOM 1585 O O . GLY A 1 197 ? 33.385 -3.894 -23.509 1.00 90.50 197 GLY A O 1
ATOM 1586 N N . TRP A 1 198 ? 32.494 -5.646 -22.427 1.00 96.56 198 TRP A N 1
ATOM 1587 C CA . TRP A 1 198 ? 33.612 -6.554 -22.685 1.00 96.56 198 TRP A CA 1
ATOM 1588 C C . TRP A 1 198 ? 33.801 -6.844 -24.180 1.00 96.56 198 TRP A C 1
ATOM 1590 O O . TRP A 1 198 ? 34.922 -6.780 -24.681 1.00 96.56 198 TRP A O 1
ATOM 1600 N N . ALA A 1 199 ? 32.717 -7.129 -24.908 1.00 91.69 199 ALA A N 1
ATOM 1601 C CA . ALA A 1 199 ? 32.770 -7.405 -26.341 1.00 91.69 199 ALA A CA 1
ATOM 1602 C C . ALA A 1 199 ? 33.262 -6.191 -27.143 1.00 91.69 199 ALA A C 1
ATOM 1604 O O . ALA A 1 199 ? 34.032 -6.353 -28.087 1.00 91.69 199 ALA A O 1
ATOM 1605 N N . HIS A 1 200 ? 32.862 -4.980 -26.745 1.00 88.31 200 HIS A N 1
ATOM 1606 C CA . HIS A 1 200 ? 33.340 -3.746 -27.361 1.00 88.31 200 HIS A CA 1
ATOM 1607 C C . HIS A 1 200 ? 34.848 -3.554 -27.152 1.00 88.31 200 HIS A C 1
ATOM 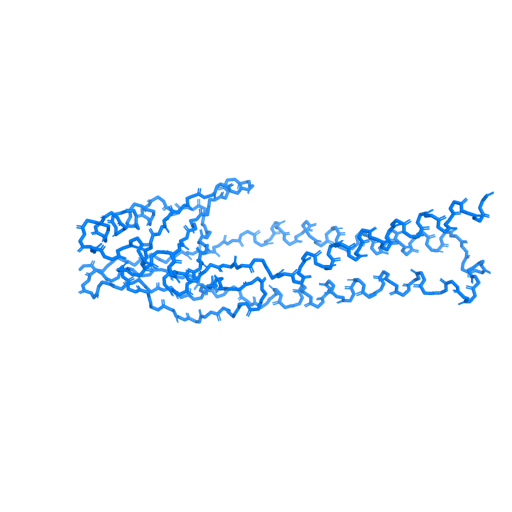1609 O O . HIS A 1 200 ? 35.566 -3.364 -28.128 1.00 88.31 200 HIS A O 1
ATOM 1615 N N . LEU A 1 201 ? 35.333 -3.706 -25.911 1.00 93.00 201 LEU A N 1
ATOM 1616 C CA . LEU A 1 201 ? 36.758 -3.581 -25.571 1.00 93.00 201 LEU A CA 1
ATOM 1617 C C . LEU A 1 201 ? 37.651 -4.616 -26.265 1.00 93.00 201 LEU A C 1
ATOM 1619 O O . LEU A 1 201 ? 38.835 -4.373 -26.447 1.00 93.00 201 LEU A O 1
ATOM 1623 N N . ARG A 1 202 ? 37.114 -5.786 -26.625 1.00 93.25 202 ARG A N 1
ATOM 1624 C CA . ARG A 1 202 ? 37.876 -6.828 -27.328 1.00 93.25 202 ARG A CA 1
ATOM 1625 C C . ARG A 1 202 ? 38.097 -6.510 -28.811 1.00 93.25 202 ARG A C 1
ATOM 1627 O O . ARG A 1 202 ? 39.033 -7.038 -29.404 1.00 93.25 202 ARG A O 1
ATOM 1634 N N . ASN A 1 203 ? 37.211 -5.715 -29.406 1.00 86.56 203 ASN A N 1
ATOM 1635 C CA . ASN A 1 203 ? 37.237 -5.391 -30.832 1.00 86.56 203 ASN A CA 1
ATOM 1636 C C . ASN A 1 203 ? 37.988 -4.082 -31.142 1.00 86.56 203 ASN A C 1
ATOM 1638 O O . ASN A 1 203 ? 38.181 -3.776 -32.317 1.00 86.56 203 ASN A O 1
ATOM 1642 N N . THR A 1 204 ? 38.374 -3.322 -30.113 1.00 81.56 204 THR A N 1
ATOM 1643 C CA . THR A 1 204 ? 39.231 -2.125 -30.181 1.00 81.56 204 THR A CA 1
ATOM 1644 C C . THR A 1 204 ? 40.668 -2.467 -29.835 1.00 81.56 204 THR A C 1
ATOM 1646 O O . THR A 1 204 ? 41.570 -2.010 -30.567 1.00 81.56 204 THR A O 1
#

Organism: NCBI:txid415221

Secondary structure (DSSP, 8-state):
--EEE-------HHHHHHHHHHHHHHHHHHHHHHHHHS-GGGS-GGGTHHHHHHHHHHHHHHHHHHHHTS--PPPEEEEETTTTEEEEEEEEEE-SSS-PPEEEEEEEEGGGEEEEEEEE-SSS-EEEEEEETTEEEEEEESSSHHHHHHHHHHHHHHHHHH-TTHHHHHHHS---PPPHHHHHHHHHHHHHHHHHHHHHHHH-

Solvent-accessible surface area (backbone atoms only — not comparable to full-atom values): 11735 Å² total; per-residue (Å²): 119,74,53,76,47,77,51,79,76,83,67,64,52,84,63,57,49,57,58,54,55,54,58,66,48,48,53,59,50,52,52,50,53,51,48,67,73,64,46,74,90,73,65,55,81,91,53,54,64,71,62,49,52,58,53,50,52,50,52,52,49,50,53,52,52,59,68,68,61,65,76,88,64,76,38,35,45,36,45,35,66,81,79,41,34,36,38,35,26,50,43,54,44,38,46,50,78,72,83,67,59,69,34,71,67,45,82,41,46,46,84,37,42,65,47,80,43,81,45,81,50,84,85,81,33,39,31,42,36,35,40,25,65,81,10,33,35,73,48,76,50,82,86,67,55,68,65,58,48,53,53,49,52,50,48,30,52,51,36,61,76,72,38,92,57,44,68,60,54,55,70,67,31,43,58,59,53,82,55,74,64,60,56,49,52,52,51,52,52,52,50,51,54,52,50,52,53,52,55,53,64,73,77,108

Nearest PDB structures (foldseek):
  7o4l-assembly1_1  TM=6.714E-01  e=7.138E-02  Saccharomyces cerevisiae S288C
  7bmv-assembly1_A  TM=5.080E-01  e=1.406E-02  Thermochaetoides thermophila DSM 1495
  2yf0-assembly1_A-2  TM=6.251E-01  e=7.564E-02  Homo sapiens
  5gow-assembly1_B  TM=4.733E-01  e=1.992E-02  Homo sapiens
  7bul-assembly1_A  TM=5.245E-01  e=4.235E-02  Homo sapiens

Sequence (204 aa):
MNKHWSLASESNRKKRTKSLWFYSLATPIAVYLGITNFGTESIPPDQLWILAIPALILLFFALILRNTAKGEEKTEIELDYDTGLAFFRNYRFITKFAGDKVLDEVAVPFSGIYTSKITKGKGNSVWLDLVTNRGKVSIGSYVELPEIIEAFDEIIRLNRETNETFDEDYLAAPRPRTPWYGWLILLAGVLAIAFIGWAHLRNT

Mean predicted aligned error: 11.1 Å

Foldseek 3Di:
DKDWDFFPCPDPCVPVVVVVVVVLVVVVVVVVVVCVVVDVVPQPPVRCVVVVVVVVVSVVVVVVVVVVPPDDDGWIWIQDPVQQKIKTAQWFFDLAPDDTDRDRIDIFGLLQWADWDWDQDPPQKIWIWTFGLRHITIDIHNPPPPVVRVVNVVSNVVSVVPPPCSVVSSVVGRYHDDDPVNVVVVVVVVVVVVVVVVVVVVVD

pLDDT: mean 78.31, std 15.54, range [46.84, 96.81]

Radius of gyration: 23.86 Å; Cα contacts (8 Å, |Δi|>4): 233; chains: 1; bounding box: 61×34×69 Å